Protein 3KZT (pdb70)

Nearest PDB structures (foldseek):
  3kzt-assembly1_B  TM=9.987E-01  e=5.986E-22  Bacteroides thetaiotaomicron VPI-5482
  6zgn-assembly1_A  TM=5.795E-01  e=3.899E-01  Streptococcus thermophilus
  2jq5-assembly1_A  TM=2.722E-01  e=3.262E-02  Rhodopseudomonas palustris
  3nqn-assembly1_B  TM=6.358E-01  e=1.998E+00  Deinococcus radiodurans
  6d63-assembly5_I  TM=3.905E-01  e=2.122E+00  Pseudomonas sp. ADP

Solvent-accessible surface area: 14796 Å² total

CATH classification: 3.10.450.50

Structure (mmCIF, N/CA/C/O backbone):
data_3KZT
#
_entry.id   3KZT
#
_cell.length_a   43.698
_cell.length_b   46.261
_cell.length_c   130.533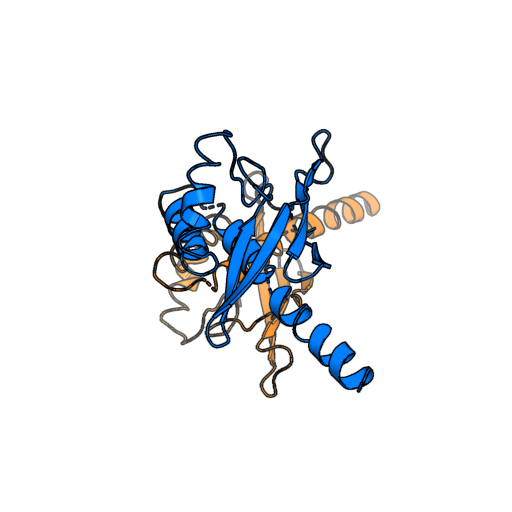
_cell.angle_alpha   90.00
_cell.angle_beta   90.00
_cell.angle_gamma   90.00
#
_symmetry.space_group_name_H-M   'P 21 21 21'
#
loop_
_entity.id
_entity.type
_entity.pdbx_description
1 polymer 'uncharacterized protein'
2 non-polymer 1,2-ETHANEDIOL
3 non-polymer 'SULFATE ION'
4 water water
#
loop_
_atom_site.group_PDB
_atom_site.id
_atom_site.type_symbol
_atom_site.label_atom_id
_atom_site.label_alt_id
_atom_site.label_comp_id
_atom_site.label_asym_id
_atom_site.label_entity_id
_atom_site.label_seq_id
_atom_site.pdbx_PDB_ins_code
_atom_site.Cartn_x
_atom_site.Cartn_y
_atom_site.Cartn_z
_atom_site.occupancy
_atom_site.B_iso_or_equiv
_atom_site.auth_seq_id
_atom_site.auth_comp_id
_atom_site.auth_asym_id
_atom_site.auth_atom_id
_atom_site.pdbx_PDB_model_num
ATOM 1 N N . ALA A 1 11 ? 2.445 18.811 -1.234 1.00 26.01 35 ALA A N 1
ATOM 2 C CA . ALA A 1 11 ? 2.970 18.304 0.070 1.00 25.98 35 ALA A CA 1
ATOM 3 C C . ALA A 1 11 ? 4.315 17.571 -0.115 1.00 25.90 35 ALA A C 1
ATOM 4 O O . ALA A 1 11 ? 5.358 18.047 0.355 1.00 26.03 35 ALA A O 1
ATOM 6 N N . ASP A 1 12 ? 4.261 16.435 -0.840 1.00 25.67 36 ASP A N 1
ATOM 7 C CA . ASP A 1 12 ? 5.405 15.503 -1.079 1.00 25.21 36 ASP A CA 1
ATOM 8 C C . ASP A 1 12 ? 6.115 15.049 0.220 1.00 24.65 36 ASP A C 1
ATOM 9 O O . ASP A 1 12 ? 7.211 15.515 0.548 1.00 24.83 36 ASP A O 1
ATOM 14 N N . VAL A 1 13 ? 5.471 14.121 0.929 1.00 23.78 37 VAL A N 1
ATOM 15 C CA . VAL A 1 13 ? 5.979 13.608 2.204 1.00 22.97 37 VAL A CA 1
ATOM 16 C C . VAL A 1 13 ? 7.303 12.844 2.042 1.00 22.24 37 VAL A C 1
ATOM 17 O O . VAL A 1 13 ? 8.254 13.117 2.767 1.00 22.08 37 VAL A O 1
ATOM 21 N N . GLN A 1 14 ? 7.357 11.923 1.078 1.00 21.42 38 GLN A N 1
ATOM 22 C CA . GLN A 1 14 ? 8.546 11.075 0.872 1.00 20.93 38 GLN A CA 1
ATOM 23 C C . GLN A 1 14 ? 9.820 11.861 0.550 1.00 20.42 38 GLN A C 1
ATOM 24 O O . GLN A 1 14 ? 10.887 11.537 1.088 1.00 20.07 38 GLN A O 1
ATOM 30 N N . ALA A 1 15 ? 9.698 12.887 -0.305 1.00 19.89 39 ALA A N 1
ATOM 31 C CA . ALA A 1 15 ? 10.836 13.754 -0.663 1.00 19.70 39 ALA A CA 1
ATOM 32 C C . ALA A 1 15 ? 11.302 14.567 0.542 1.00 19.46 39 ALA A C 1
ATOM 33 O O . ALA A 1 15 ? 12.500 14.613 0.808 1.00 19.57 39 ALA A O 1
ATOM 35 N N . ASN A 1 16 ? 10.350 15.195 1.257 1.00 19.25 40 ASN A N 1
ATOM 36 C CA . ASN A 1 16 ? 10.643 15.947 2.522 1.00 19.27 40 ASN A CA 1
ATOM 37 C C . ASN A 1 16 ? 11.322 15.055 3.572 1.00 19.01 40 ASN A C 1
ATOM 38 O O . ASN A 1 16 ? 12.313 15.457 4.183 1.00 18.96 40 ASN A O 1
ATOM 43 N N . VAL A 1 17 ? 10.786 13.847 3.749 1.00 18.83 41 VAL A N 1
ATOM 44 C CA . VAL A 1 17 ? 11.299 12.886 4.731 1.00 18.87 41 VAL A CA 1
ATOM 45 C C . VAL A 1 17 ? 12.706 12.374 4.402 1.00 18.69 41 VAL A C 1
ATOM 46 O O . VAL A 1 17 ? 13.590 12.438 5.253 1.00 18.76 41 VAL A O 1
ATOM 50 N N . SER A 1 18 ? 12.903 11.888 3.175 1.00 18.52 42 SER A N 1
ATOM 51 C CA . SER A 1 18 ? 14.221 11.354 2.750 1.00 18.56 42 SER A CA 1
ATOM 52 C C . SER A 1 18 ? 15.320 12.447 2.672 1.00 18.11 42 SER A C 1
ATOM 53 O O . SER A 1 18 ? 16.474 12.176 3.031 1.00 17.98 42 SER A O 1
ATOM 56 N N . ASP A 1 19 ? 14.959 13.659 2.211 1.00 17.73 43 ASP A N 1
ATOM 57 C CA . ASP A 1 19 ? 15.877 14.833 2.279 1.00 17.55 43 ASP A CA 1
ATOM 58 C C . ASP A 1 19 ? 16.245 15.181 3.713 1.00 17.43 43 ASP A C 1
ATOM 59 O O . ASP A 1 19 ? 17.417 15.392 4.006 1.00 17.32 43 ASP A O 1
ATOM 64 N N . SER A 1 20 ? 15.242 15.252 4.599 1.00 17.23 44 SER A N 1
ATOM 65 C CA . SER A 1 20 ? 15.493 15.523 6.028 1.00 17.39 44 SER A CA 1
ATOM 66 C C . SER A 1 20 ? 16.378 14.450 6.665 1.00 17.11 44 SER A C 1
ATOM 67 O O . SER A 1 20 ? 17.330 14.784 7.383 1.00 16.81 44 SER A O 1
ATOM 70 N N . SER A 1 21 ? 16.099 13.178 6.354 1.00 16.77 45 SER A N 1
ATOM 71 C CA . SER A 1 21 ? 16.910 12.063 6.871 1.00 17.07 45 SER A CA 1
ATOM 72 C C . SER A 1 21 ? 18.357 12.081 6.342 1.00 16.74 45 SER A C 1
ATOM 73 O O . SER A 1 21 ? 19.288 11.859 7.107 1.00 16.46 45 SER A O 1
ATOM 76 N N . ARG A 1 22 ? 18.515 12.355 5.043 1.00 16.41 46 ARG A N 1
ATOM 77 C CA A ARG A 1 22 ? 19.837 12.446 4.398 0.55 16.40 46 ARG A CA 1
ATOM 78 C CA B ARG A 1 22 ? 19.843 12.439 4.404 0.45 16.36 46 ARG A CA 1
ATOM 79 C C . ARG A 1 22 ? 20.673 13.568 5.007 1.00 16.31 46 ARG A C 1
ATOM 80 O O . ARG A 1 22 ? 21.798 13.348 5.418 1.00 16.12 46 ARG A O 1
ATOM 95 N N . ILE A 1 23 ? 20.091 14.769 5.038 1.00 16.43 47 ILE A N 1
ATOM 96 C CA A ILE A 1 23 ? 20.767 15.978 5.551 0.50 16.46 47 ILE A CA 1
ATOM 97 C CA B ILE A 1 23 ? 20.776 15.968 5.547 0.50 16.39 47 ILE A CA 1
ATOM 98 C C . ILE A 1 23 ? 21.194 15.811 7.017 1.00 16.55 47 ILE A C 1
ATOM 99 O O . ILE A 1 23 ? 22.310 16.196 7.389 1.00 16.50 47 ILE A O 1
ATOM 108 N N . GLU A 1 24 ? 20.306 15.228 7.835 1.00 16.64 48 GLU A N 1
ATOM 109 C CA . GLU A 1 24 ? 20.618 14.933 9.254 1.00 16.55 48 GLU A CA 1
ATOM 110 C C . GLU A 1 24 ? 21.782 13.955 9.399 1.00 16.50 48 GLU A C 1
ATOM 111 O O . GLU A 1 24 ? 22.656 14.172 10.257 1.00 16.23 48 GLU A O 1
ATOM 117 N N . GLN A 1 25 ? 21.806 12.901 8.558 1.00 16.35 49 GLN A N 1
ATOM 118 C CA . GLN A 1 25 ? 22.922 11.934 8.557 1.00 16.54 49 GLN A CA 1
ATOM 119 C C . GLN A 1 25 ? 24.232 12.542 8.096 1.00 16.11 49 GLN A C 1
ATOM 120 O O . GLN A 1 25 ? 25.286 12.161 8.613 1.00 15.82 49 GLN A O 1
ATOM 126 N N . GLU A 1 26 ? 24.171 13.472 7.123 1.00 15.76 50 GLU A N 1
ATOM 127 C CA . GLU A 1 26 ? 25.354 14.234 6.689 1.00 15.51 50 GLU A CA 1
ATOM 128 C C . GLU A 1 26 ? 25.901 15.093 7.836 1.00 15.42 50 GLU A C 1
ATOM 129 O O . GLU A 1 26 ? 27.101 15.120 8.048 1.00 15.36 50 GLU A O 1
ATOM 135 N N . ALA A 1 27 ? 24.999 15.779 8.558 1.00 15.06 51 ALA A N 1
ATOM 136 C CA . ALA A 1 27 ? 25.363 16.617 9.720 1.00 15.04 51 ALA A CA 1
ATOM 137 C C . ALA A 1 27 ? 25.962 15.760 10.831 1.00 14.71 51 ALA A C 1
ATOM 138 O O . ALA A 1 27 ? 26.995 16.104 11.381 1.00 14.66 51 ALA A O 1
ATOM 140 N N . ILE A 1 28 ? 25.297 14.640 11.136 1.00 14.50 52 ILE A N 1
ATOM 141 C CA . ILE A 1 28 ? 25.800 13.651 12.107 1.00 14.11 52 ILE A CA 1
ATOM 142 C C . ILE A 1 28 ? 27.244 13.179 11.740 1.00 13.84 52 ILE A C 1
ATOM 143 O O . ILE A 1 28 ? 28.121 13.208 12.591 1.00 14.29 52 ILE A O 1
ATOM 148 N N . GLY A 1 29 ? 27.466 12.832 10.460 1.00 13.63 53 GLY A N 1
ATOM 149 C CA . GLY A 1 29 ? 28.791 12.431 9.933 1.00 12.93 53 GLY A CA 1
ATOM 150 C C . GLY A 1 29 ? 29.900 13.454 10.193 1.00 12.55 53 GLY A C 1
ATOM 151 O O . GLY A 1 29 ? 30.996 13.088 10.591 1.00 13.01 53 GLY A O 1
ATOM 160 N N . ILE A 1 31 ? 29.811 15.895 12.594 1.00 12.10 55 ILE A N 1
ATOM 161 C CA . ILE A 1 31 ? 29.927 15.963 14.066 1.00 12.30 55 ILE A CA 1
ATOM 162 C C . ILE A 1 31 ? 30.786 14.793 14.590 1.00 12.52 55 ILE A C 1
ATOM 163 O O . ILE A 1 31 ? 31.689 15.007 15.383 1.00 12.24 55 ILE A O 1
ATOM 168 N N . GLU A 1 32 ? 30.493 13.576 14.111 1.00 13.16 56 GLU A N 1
ATOM 169 C CA . GLU A 1 32 ? 31.318 12.375 14.409 1.00 13.59 56 GLU A CA 1
ATOM 170 C C . GLU A 1 32 ? 32.793 12.550 14.045 1.00 13.84 56 GLU A C 1
ATOM 171 O O . GLU A 1 32 ? 33.664 12.173 14.832 1.00 14.02 56 GLU A O 1
ATOM 177 N N . ASP A 1 33 ? 33.051 13.109 12.853 1.00 13.97 57 ASP A N 1
ATOM 178 C CA . ASP A 1 33 ? 34.443 13.376 12.371 1.00 14.29 57 ASP A CA 1
ATOM 179 C C . ASP A 1 33 ? 35.158 14.373 13.242 1.00 13.99 57 ASP A C 1
ATOM 180 O O . ASP A 1 33 ? 36.347 14.204 13.514 1.00 13.75 57 ASP A O 1
ATOM 185 N N . PHE A 1 34 ? 34.452 15.443 13.631 1.00 14.21 58 PHE A N 1
ATOM 186 C CA . PHE A 1 34 ? 35.020 16.436 14.548 1.00 14.22 58 PHE A CA 1
ATOM 187 C C . PHE A 1 34 ? 35.451 15.808 15.880 1.00 14.30 58 PHE A C 1
ATOM 188 O O . PHE A 1 34 ? 36.598 15.983 16.292 1.00 14.33 58 PHE A O 1
ATOM 196 N N . TYR A 1 35 ? 34.530 15.092 16.534 1.00 14.51 59 TYR A N 1
ATOM 197 C CA . TYR A 1 35 ? 34.812 14.479 17.854 1.00 14.48 59 TYR A CA 1
ATOM 198 C C . TYR A 1 35 ? 35.895 13.405 17.837 1.00 14.66 59 TYR A C 1
ATOM 199 O O . TYR A 1 35 ? 36.699 13.340 18.764 1.00 14.73 59 TYR A O 1
ATOM 208 N N . GLU A 1 36 ? 35.929 12.583 16.788 1.00 14.83 60 GLU A N 1
ATOM 209 C CA . GLU A 1 36 ? 37.002 11.574 16.640 1.00 15.07 60 GLU A CA 1
ATOM 210 C C . GLU A 1 36 ? 38.374 12.222 16.389 1.00 14.63 60 GLU A C 1
ATOM 211 O O . GLU A 1 36 ? 39.370 11.808 16.996 1.00 14.31 60 GLU A O 1
ATOM 217 N N . ALA A 1 37 ? 38.407 13.243 15.518 1.00 14.28 61 ALA A N 1
ATOM 218 C CA . ALA A 1 37 ? 39.642 14.011 15.22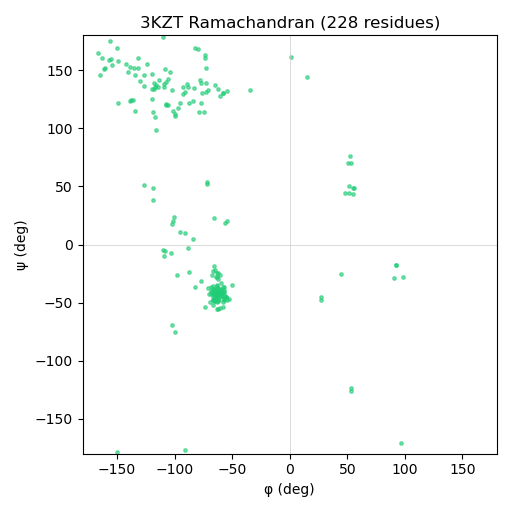8 1.00 13.88 61 ALA A CA 1
ATOM 219 C C . ALA A 1 37 ? 40.125 14.782 16.460 1.00 13.64 61 ALA A C 1
ATOM 220 O O . ALA A 1 37 ? 41.301 14.729 16.804 1.00 13.35 61 ALA A O 1
ATOM 222 N N . TYR A 1 38 ? 39.194 15.487 17.109 1.00 13.59 62 TYR A N 1
ATOM 223 C CA . TYR A 1 38 ? 39.478 16.264 18.328 1.00 13.58 62 TYR A CA 1
ATOM 224 C C . TYR A 1 38 ? 39.972 15.373 19.484 1.00 13.40 62 TYR A C 1
ATOM 225 O O . TYR A 1 38 ? 40.955 15.703 20.138 1.00 13.02 62 TYR A O 1
ATOM 234 N N . ALA A 1 39 ? 39.297 14.241 19.695 1.00 13.58 63 ALA A N 1
ATOM 235 C CA . ALA A 1 39 ? 39.695 13.243 20.746 1.00 13.72 63 ALA A CA 1
ATOM 236 C C . ALA A 1 39 ? 41.110 12.722 20.591 1.00 13.74 63 ALA A C 1
ATOM 237 O O . ALA A 1 39 ? 41.792 12.520 21.585 1.00 13.97 63 ALA A O 1
ATOM 239 N N . ALA A 1 40 ? 41.536 12.488 19.343 1.00 14.06 64 ALA A N 1
ATOM 240 C CA . ALA A 1 40 ? 42.907 12.039 19.052 1.00 14.36 64 ALA A CA 1
ATOM 241 C C . ALA A 1 40 ? 43.988 13.058 19.473 1.00 14.54 64 ALA A C 1
ATOM 242 O O . ALA A 1 40 ? 45.094 12.659 19.815 1.00 14.58 64 ALA A O 1
ATOM 244 N N . SER A 1 41 ? 43.656 14.358 19.460 1.00 15.03 65 SER A N 1
ATOM 245 C CA . SER A 1 41 ? 44.591 15.414 19.922 1.00 15.65 65 SER A CA 1
ATOM 246 C C . SER A 1 41 ? 44.968 15.300 21.417 1.00 16.21 65 SER A C 1
ATOM 247 O O . SER A 1 41 ? 46.030 15.760 21.813 1.00 16.73 65 SER A O 1
ATOM 250 N N . PHE A 1 42 ? 44.107 14.668 22.225 1.00 16.79 66 PHE A N 1
ATOM 251 C CA . PHE A 1 42 ? 44.422 14.376 23.631 1.00 17.30 66 PHE A CA 1
ATOM 252 C C . PHE A 1 42 ? 45.483 13.263 23.826 1.00 18.25 66 PHE A C 1
ATOM 253 O O . PHE A 1 42 ? 45.965 13.100 24.948 1.00 18.50 66 PHE A O 1
ATOM 274 N N . SER A 1 44 ? 48.528 13.181 22.434 1.00 20.37 68 SER A N 1
ATOM 275 C CA . SER A 1 44 ? 49.833 13.876 22.573 1.00 20.89 68 SER A CA 1
ATOM 276 C C . SER A 1 44 ? 49.844 14.656 23.907 1.00 21.25 68 SER A C 1
ATOM 277 O O . SER A 1 44 ? 48.806 15.185 24.320 1.00 21.32 68 SER A O 1
ATOM 279 N N . THR A 1 45 ? 51.011 14.706 24.568 1.00 21.79 69 THR A N 1
ATOM 280 C CA . THR A 1 45 ? 51.208 15.446 25.851 1.00 22.12 69 THR A CA 1
ATOM 281 C C . THR A 1 45 ? 52.273 16.554 25.682 1.00 22.45 69 THR A C 1
ATOM 282 O O . THR A 1 45 ? 53.200 16.671 26.506 1.00 22.81 69 THR A O 1
ATOM 284 N N . GLY A 1 46 ? 52.123 17.355 24.615 1.00 22.68 70 GLY A N 1
ATOM 285 C CA . GLY A 1 46 ? 53.036 18.491 24.295 1.00 22.77 70 GLY A CA 1
ATOM 286 C C . GLY A 1 46 ? 52.281 19.598 23.553 1.00 22.80 70 GLY A C 1
ATOM 287 O O . GLY A 1 46 ? 51.070 19.467 23.316 1.00 22.67 70 GLY A O 1
ATOM 288 N N . LYS A 1 47 ? 53.001 20.681 23.183 1.00 22.81 71 LYS A N 1
ATOM 289 C CA . LYS A 1 47 ? 52.405 21.873 22.460 1.00 22.60 71 LYS A CA 1
ATOM 290 C C . LYS A 1 47 ? 51.564 21.510 21.226 1.00 22.55 71 LYS A C 1
ATOM 291 O O . LYS A 1 47 ? 50.576 22.183 20.920 1.00 22.68 71 LYS A O 1
ATOM 295 N N . GLU A 1 48 ? 51.987 20.451 20.529 1.00 22.45 72 GLU A N 1
ATOM 296 C CA . GLU A 1 48 ? 51.254 19.873 19.385 1.00 22.39 72 GLU A CA 1
ATOM 297 C C . GLU A 1 48 ? 49.837 19.346 19.716 1.00 21.90 72 GLU A C 1
ATOM 298 O O . GLU A 1 48 ? 48.997 19.256 18.803 1.00 21.82 72 GLU A O 1
ATOM 304 N N . ALA A 1 49 ? 49.596 18.955 20.993 1.00 21.25 73 ALA A N 1
ATOM 305 C CA . ALA A 1 49 ? 48.263 18.511 21.449 1.00 20.78 73 ALA A CA 1
ATOM 306 C C . ALA A 1 49 ? 47.274 19.668 21.309 1.00 20.29 73 ALA A C 1
ATOM 307 O O . ALA A 1 49 ? 46.253 19.535 20.604 1.00 20.27 73 ALA A O 1
ATOM 309 N N . LEU A 1 50 ? 47.615 20.802 21.943 1.00 19.56 74 LEU A N 1
ATOM 310 C CA . LEU A 1 50 ? 46.824 22.053 21.831 1.00 19.07 74 LEU A CA 1
ATOM 311 C C . LEU A 1 50 ? 46.793 22.595 20.413 1.00 18.55 74 LEU A C 1
ATOM 312 O O . LEU A 1 50 ? 45.748 23.052 19.968 1.00 18.37 74 LEU A O 1
ATOM 317 N N . ALA A 1 51 ? 47.944 22.554 19.722 1.00 18.05 75 ALA A N 1
ATOM 318 C CA . ALA A 1 51 ? 48.043 23.014 18.328 1.00 17.74 75 ALA A CA 1
ATOM 319 C C . ALA A 1 51 ? 47.058 22.282 17.415 1.00 17.35 75 ALA A C 1
ATOM 320 O O . ALA A 1 51 ? 46.334 22.934 16.662 1.00 17.42 75 ALA A O 1
ATOM 322 N N . LEU A 1 52 ? 46.998 20.945 17.522 1.00 16.95 76 LEU A N 1
ATOM 323 C CA . LEU A 1 52 ? 46.066 20.153 16.715 1.00 16.69 76 LEU A CA 1
ATOM 324 C C . LEU A 1 52 ? 44.628 20.368 17.155 1.00 16.60 76 LEU A C 1
ATOM 325 O O . LEU A 1 52 ? 43.744 20.474 16.305 1.00 16.62 76 LEU A O 1
ATOM 330 N N . GLY A 1 53 ? 44.395 20.395 18.475 1.00 16.35 77 GLY A N 1
ATOM 331 C CA . GLY A 1 53 ? 43.077 20.676 19.028 1.00 16.20 77 GLY A CA 1
ATOM 332 C C . GLY A 1 53 ? 42.514 21.996 18.532 1.00 16.17 77 GLY A C 1
ATOM 333 O O . GLY A 1 53 ? 41.348 22.065 18.132 1.00 16.11 77 GLY A O 1
ATOM 334 N N . ASP A 1 54 ? 43.348 23.037 18.538 1.00 16.18 78 ASP A N 1
ATOM 335 C CA . ASP A 1 54 ? 42.946 24.352 18.006 1.00 16.30 78 ASP A CA 1
ATOM 336 C C . ASP A 1 54 ? 42.762 24.307 16.491 1.00 15.97 78 ASP A C 1
ATOM 337 O O . ASP A 1 54 ? 41.799 24.857 16.014 1.00 16.16 78 ASP A O 1
ATOM 342 N N . SER A 1 55 ? 43.669 23.625 15.756 1.00 15.59 79 SER A N 1
ATOM 343 C CA . SER A 1 55 ? 43.521 23.430 14.267 1.00 15.31 79 SER A CA 1
ATOM 344 C C . SER A 1 55 ? 42.187 22.781 13.897 1.00 15.02 79 SER A C 1
ATOM 345 O O . SER A 1 55 ? 41.510 23.231 12.975 1.00 14.89 79 SER A O 1
ATOM 348 N N . ILE A 1 56 ? 41.824 21.735 14.637 1.00 14.93 80 ILE A N 1
ATOM 349 C CA . ILE A 1 56 ? 40.559 21.018 14.439 1.00 15.02 80 ILE A CA 1
ATOM 350 C C . ILE A 1 56 ? 39.350 21.921 14.758 1.00 15.21 80 ILE A C 1
ATOM 351 O O . ILE A 1 56 ? 38.370 21.927 14.004 1.00 15.33 80 ILE A O 1
ATOM 356 N N . LYS A 1 57 ? 39.438 22.690 15.853 1.00 15.26 81 LYS A N 1
ATOM 357 C CA . LYS A 1 57 ? 38.387 23.680 16.206 1.00 15.52 81 LYS A CA 1
ATOM 358 C C . LYS A 1 57 ? 38.258 24.780 15.142 1.00 15.58 81 LYS A C 1
ATOM 359 O O . LYS A 1 57 ? 37.147 25.196 14.820 1.00 15.95 81 LYS A O 1
ATOM 365 N N . GLN A 1 58 ? 39.387 25.225 14.589 1.00 15.75 82 GLN A N 1
ATOM 366 C CA . GLN A 1 58 ? 39.381 26.215 13.470 1.00 15.98 82 GLN A CA 1
ATOM 367 C C . GLN A 1 58 ? 38.684 25.633 12.200 1.00 15.59 82 GLN A C 1
ATOM 368 O O . GLN A 1 58 ? 37.982 26.371 11.489 1.00 15.52 82 GLN A O 1
ATOM 374 N N . LYS A 1 59 ? 38.859 24.316 11.963 1.00 15.30 83 LYS A N 1
ATOM 375 C CA A LYS A 1 59 ? 38.260 23.636 10.802 0.50 15.19 83 LYS A CA 1
ATOM 376 C CA B LYS A 1 59 ? 38.261 23.624 10.802 0.50 15.20 83 LYS A CA 1
ATOM 377 C C . LYS A 1 59 ? 36.757 23.401 10.966 1.00 15.06 83 LYS A C 1
ATOM 378 O O . LYS A 1 59 ? 35.963 23.785 10.087 1.00 14.99 83 LYS A O 1
ATOM 389 N N . PHE A 1 60 ? 36.378 22.760 12.075 1.00 14.63 84 PHE A N 1
ATOM 390 C CA . PHE A 1 60 ? 34.985 22.335 12.316 1.00 14.40 84 PHE A CA 1
ATOM 391 C C . PHE A 1 60 ? 34.010 23.325 12.985 1.00 14.66 84 PHE A C 1
ATOM 392 O O . PHE A 1 60 ? 32.799 23.184 12.798 1.00 14.62 84 PHE A O 1
ATOM 400 N N . LEU A 1 61 ? 34.523 24.303 13.750 1.00 14.84 85 LEU A N 1
ATOM 401 C CA . LEU A 1 61 ? 33.673 25.277 14.486 1.00 14.86 85 LEU A CA 1
ATOM 402 C C . LEU A 1 61 ? 33.735 26.677 13.863 1.00 14.98 85 LEU A C 1
ATOM 403 O O . LEU A 1 61 ? 34.761 27.054 13.286 1.00 15.27 85 LEU A O 1
ATOM 408 N N . THR A 1 62 ? 32.646 27.452 13.995 1.00 15.14 86 THR A N 1
ATOM 409 C CA . THR A 1 62 ? 32.624 28.851 13.502 1.00 15.36 86 THR A CA 1
ATOM 410 C C . THR A 1 62 ? 33.454 29.752 14.432 1.00 15.73 86 THR A C 1
ATOM 411 O O . THR A 1 62 ? 33.761 29.367 15.571 1.00 16.18 86 THR A O 1
ATOM 415 N N . LYS A 1 63 ? 33.818 30.941 13.929 1.00 16.37 87 LYS A N 1
ATOM 416 C CA . LYS A 1 63 ? 34.550 31.971 14.714 1.00 16.54 87 LYS A CA 1
ATOM 417 C C . LYS A 1 63 ? 33.797 32.376 15.998 1.00 16.94 87 LYS A C 1
ATOM 418 O O . LYS A 1 63 ? 34.422 32.583 17.045 1.00 16.91 87 LYS A O 1
ATOM 420 N N . GLU A 1 64 ? 32.458 32.432 15.902 1.00 17.33 88 GLU A N 1
ATOM 421 C CA A GLU A 1 64 ? 31.577 32.791 17.030 0.50 17.47 88 GLU A CA 1
ATOM 422 C CA B GLU A 1 64 ? 31.608 32.808 17.035 0.50 17.50 88 GLU A CA 1
ATOM 423 C C . GLU A 1 64 ? 31.621 31.736 18.139 1.00 17.66 88 GLU A C 1
ATOM 424 O O . GLU A 1 64 ? 31.738 32.074 19.319 1.00 17.54 88 GLU A O 1
ATOM 435 N N . LEU A 1 65 ? 31.517 30.449 17.748 1.00 17.98 89 LEU A N 1
ATOM 436 C CA . LEU A 1 65 ? 31.547 29.323 18.716 1.00 18.31 89 LEU A CA 1
ATOM 437 C C . LEU A 1 65 ? 32.910 29.160 19.420 1.00 18.72 89 LEU A C 1
ATOM 438 O O . LEU A 1 65 ? 32.949 28.865 20.625 1.00 18.67 89 LEU A O 1
ATOM 443 N N . ILE A 1 66 ? 34.008 29.322 18.655 1.00 19.10 90 ILE A N 1
ATOM 444 C CA . ILE A 1 66 ? 35.397 29.261 19.199 1.00 19.32 90 ILE A CA 1
ATOM 445 C C . ILE A 1 66 ? 35.608 30.316 20.317 1.00 19.51 90 ILE A C 1
ATOM 446 O O . ILE A 1 66 ? 36.236 30.022 21.343 1.00 19.63 90 ILE A O 1
ATOM 451 N N . GLU A 1 67 ? 35.071 31.522 20.102 1.00 19.90 91 GLU A N 1
ATOM 452 C CA . GLU A 1 67 ? 35.058 32.588 21.129 1.00 20.13 91 GLU A CA 1
ATOM 453 C C . GLU A 1 67 ? 34.196 32.211 22.345 1.00 20.27 91 GLU A C 1
ATOM 454 O O . GLU A 1 67 ? 34.587 32.476 23.474 1.00 20.30 91 GLU A O 1
ATOM 460 N N . LYS A 1 68 ? 33.022 31.614 22.101 1.00 20.59 92 LYS A N 1
ATOM 461 C CA . LYS A 1 68 ? 32.156 31.086 23.190 1.00 20.79 92 LYS A CA 1
ATOM 462 C C . LYS A 1 68 ? 32.848 29.936 23.984 1.00 21.04 92 LYS A C 1
ATOM 463 O O . LYS A 1 68 ? 32.637 29.814 25.196 1.00 21.36 92 LYS A O 1
ATOM 469 N N . VAL A 1 69 ? 33.642 29.105 23.293 1.00 21.12 93 VAL A N 1
ATOM 470 C CA . VAL A 1 69 ? 34.416 28.032 23.948 1.00 21.28 93 VAL A CA 1
ATOM 471 C C . VAL A 1 69 ? 35.498 28.623 24.872 1.00 21.46 93 VAL A C 1
ATOM 472 O O . VAL A 1 69 ? 35.724 28.091 25.955 1.00 21.80 93 VAL A O 1
ATOM 476 N N . ASP A 1 70 ? 36.134 29.727 24.451 1.00 21.50 94 ASP A N 1
ATOM 477 C CA . ASP A 1 70 ? 37.099 30.452 25.306 1.00 21.52 94 ASP A CA 1
ATOM 478 C C . ASP A 1 70 ? 36.440 31.014 26.566 1.00 21.34 94 ASP A C 1
ATOM 479 O O . ASP A 1 70 ? 37.038 30.925 27.649 1.00 21.37 94 ASP A O 1
ATOM 484 N N . ARG A 1 71 ? 35.231 31.595 26.424 1.00 21.18 95 ARG A N 1
ATOM 485 C CA A ARG A 1 71 ? 34.439 32.095 27.583 0.50 21.19 95 ARG A CA 1
ATOM 486 C CA B ARG A 1 71 ? 34.495 32.106 27.583 0.50 21.07 95 ARG A CA 1
ATOM 487 C C . ARG A 1 71 ? 34.131 30.965 28.560 1.00 21.11 95 ARG A C 1
ATOM 488 O O . ARG A 1 71 ? 34.282 31.123 29.777 1.00 21.19 95 ARG A O 1
ATOM 503 N N . LEU A 1 72 ? 33.680 29.826 28.019 1.00 20.93 96 LEU A N 1
ATOM 504 C CA . LEU A 1 72 ? 33.361 28.639 28.845 1.00 20.91 96 LEU A CA 1
ATOM 505 C C . LEU A 1 72 ? 34.623 27.997 29.480 1.00 20.94 96 LEU A C 1
ATOM 506 O O . LEU A 1 72 ? 34.549 27.510 30.610 1.00 20.97 96 LEU A O 1
ATOM 511 N N . ILE A 1 73 ? 35.757 27.998 28.748 1.00 21.04 97 ILE A N 1
ATOM 512 C CA . ILE A 1 73 ? 37.079 27.579 29.304 1.00 21.02 97 ILE A CA 1
ATOM 513 C C . ILE A 1 73 ? 37.458 28.477 30.488 1.00 21.20 97 ILE A C 1
ATOM 514 O O . ILE A 1 73 ? 37.957 27.989 31.472 1.00 21.36 97 ILE A O 1
ATOM 519 N N . GLU A 1 74 ? 37.211 29.788 30.366 1.00 21.27 98 GLU A N 1
ATOM 520 C CA . GLU A 1 74 ? 37.420 30.748 31.466 1.00 21.21 98 GLU A CA 1
ATOM 521 C C . GLU A 1 74 ? 36.382 30.611 32.612 1.00 21.03 98 GLU A C 1
ATOM 522 O O . GLU A 1 74 ? 36.736 30.784 33.774 1.00 21.23 98 GLU A O 1
ATOM 525 N N . ALA A 1 75 ? 35.115 30.324 32.275 1.00 20.78 99 ALA A N 1
ATOM 526 C CA . ALA A 1 75 ? 34.021 30.186 33.282 1.00 20.41 99 ALA A CA 1
ATOM 527 C C . ALA A 1 75 ? 34.135 28.884 34.075 1.00 20.00 99 ALA A C 1
ATOM 528 O O . ALA A 1 75 ? 34.141 28.905 35.295 1.00 20.48 99 ALA A O 1
ATOM 530 N N . THR A 1 76 ? 34.220 27.760 33.361 1.00 19.52 100 THR A N 1
ATOM 531 C CA . THR A 1 76 ? 34.422 26.428 33.967 1.00 18.92 100 THR A CA 1
ATOM 532 C C . THR A 1 76 ? 35.944 26.202 34.030 1.00 18.45 100 THR A C 1
ATOM 533 O O . THR A 1 76 ? 36.708 27.090 33.710 1.00 18.86 100 THR A O 1
ATOM 537 N N . ASP A 1 77 ? 36.367 25.041 34.489 1.00 17.50 101 ASP A N 1
ATOM 538 C CA . ASP A 1 77 ? 37.788 24.645 34.474 1.00 16.79 101 ASP A CA 1
ATOM 539 C C . ASP A 1 77 ? 37.803 23.304 33.764 1.00 15.87 101 ASP A C 1
ATOM 540 O O . ASP A 1 77 ? 38.357 22.330 34.245 1.00 15.46 101 ASP A O 1
ATOM 545 N N . ALA A 1 78 ? 37.162 23.284 32.595 1.00 14.90 102 ALA A N 1
ATOM 546 C CA . ALA A 1 78 ? 36.979 22.076 31.819 1.00 14.32 102 ALA A CA 1
ATOM 547 C C . ALA A 1 78 ? 36.789 22.449 30.363 1.00 13.83 102 ALA A C 1
ATOM 548 O O . ALA A 1 78 ? 36.460 23.593 30.042 1.00 13.63 102 ALA A O 1
ATOM 550 N N . ASP A 1 79 ? 37.029 21.483 29.487 1.00 13.34 103 ASP A N 1
ATOM 551 C CA . ASP A 1 79 ? 36.857 21.674 28.064 1.00 12.95 103 ASP A CA 1
ATOM 552 C C . ASP A 1 79 ? 35.328 21.559 27.800 1.00 12.44 103 ASP A C 1
ATOM 553 O O . ASP A 1 79 ? 34.763 20.488 27.999 1.00 12.03 103 ASP A O 1
ATOM 558 N N . PRO A 1 80 ? 34.665 22.668 27.369 1.00 11.97 104 PRO A N 1
ATOM 559 C CA . PRO A 1 80 ? 33.213 22.577 27.095 1.00 11.95 104 PRO A CA 1
ATOM 560 C C . PRO A 1 80 ? 32.791 21.625 25.913 1.00 11.63 104 PRO A C 1
ATOM 561 O O . PRO A 1 80 ? 31.628 21.177 25.882 1.00 11.49 104 PRO A O 1
ATOM 565 N N . ILE A 1 81 ? 33.729 21.337 24.981 1.00 11.27 105 ILE A N 1
ATOM 566 C CA A ILE A 1 81 ? 33.462 20.438 23.848 0.50 10.89 105 ILE A CA 1
ATOM 567 C CA B ILE A 1 81 ? 33.463 20.432 23.849 0.50 10.88 105 ILE A CA 1
ATOM 568 C C . ILE A 1 81 ? 33.197 19.005 24.351 1.00 10.75 105 ILE A C 1
ATOM 569 O O . ILE A 1 81 ? 32.252 18.365 23.909 1.00 10.46 105 ILE A O 1
ATOM 578 N N . ILE A 1 82 ? 34.036 18.536 25.293 1.00 10.62 106 ILE A N 1
ATOM 579 C CA . ILE A 1 82 ? 33.905 17.177 25.927 1.00 10.64 106 ILE A CA 1
ATOM 580 C C . ILE A 1 82 ? 33.296 17.177 27.362 1.00 10.64 106 ILE A C 1
ATOM 581 O O . ILE A 1 82 ? 33.011 16.092 27.909 1.00 10.59 106 ILE A O 1
ATOM 586 N N . ARG A 1 83 ? 33.086 18.373 27.951 1.00 10.49 107 ARG A N 1
ATOM 587 C CA . ARG A 1 83 ? 32.624 18.529 29.357 1.00 10.33 107 ARG A CA 1
ATOM 588 C C . ARG A 1 83 ? 33.510 17.717 30.309 1.00 10.14 107 ARG A C 1
ATOM 589 O O . ARG A 1 83 ? 33.024 16.913 31.121 1.00 10.09 107 ARG A O 1
ATOM 597 N N . ALA A 1 84 ? 34.816 17.919 30.162 1.00 9.84 108 ALA A N 1
ATOM 598 C CA . ALA A 1 84 ? 35.821 17.195 30.925 1.00 10.02 108 ALA A CA 1
ATOM 599 C C . ALA A 1 84 ? 37.153 17.906 30.759 1.00 10.42 108 ALA A C 1
ATOM 600 O O . ALA A 1 84 ? 37.290 18.761 29.880 1.00 10.21 108 ALA A O 1
ATOM 602 N N . GLN A 1 85 ? 38.113 17.573 31.615 1.00 10.55 109 GLN A N 1
ATOM 603 C CA . GLN A 1 85 ? 39.486 18.100 31.500 1.00 11.09 109 GLN A CA 1
ATOM 604 C C . GLN A 1 85 ? 40.313 17.306 30.482 1.00 11.39 109 GLN A C 1
ATOM 605 O O . GLN A 1 85 ? 41.163 17.865 29.793 1.00 11.60 109 GLN A O 1
ATOM 611 N N . ASP A 1 86 ? 40.088 15.993 30.447 1.00 11.94 110 ASP A N 1
ATOM 612 C CA . ASP A 1 86 ? 40.831 15.081 29.607 1.00 12.27 110 ASP A CA 1
ATOM 613 C C . ASP A 1 86 ? 39.891 13.914 29.254 1.00 12.58 110 ASP A C 1
ATOM 614 O O . ASP A 1 86 ? 38.785 13.799 29.824 1.00 12.41 110 ASP A O 1
ATOM 619 N N . LEU A 1 87 ? 40.326 13.084 28.307 1.00 12.91 111 LEU A N 1
ATOM 620 C CA . LEU A 1 87 ? 39.597 11.908 27.869 1.00 13.33 111 LEU A CA 1
ATOM 621 C C . LEU A 1 87 ? 40.381 10.669 28.227 1.00 13.71 111 LEU A C 1
ATOM 622 O O . LEU A 1 87 ? 41.597 10.633 28.048 1.00 13.84 111 LEU A O 1
ATOM 627 N N . GLY A 1 88 ? 39.684 9.662 28.755 1.00 14.26 112 GLY A N 1
ATOM 628 C CA . GLY A 1 88 ? 40.224 8.316 28.879 1.00 14.83 112 GLY A CA 1
ATOM 629 C C . GLY A 1 88 ? 40.236 7.750 27.466 1.00 15.37 112 GLY A C 1
ATOM 630 O O . GLY A 1 88 ? 39.416 8.152 26.631 1.00 15.19 112 GLY A O 1
ATOM 631 N N . GLU A 1 89 ? 41.153 6.826 27.190 1.00 15.86 113 GLU A N 1
ATOM 632 C CA . GLU A 1 89 ? 41.304 6.271 25.820 1.00 16.27 113 GLU A CA 1
ATOM 633 C C . GLU A 1 89 ? 40.091 5.421 25.305 1.00 16.28 113 GLU A C 1
ATOM 634 O O . GLU A 1 89 ? 39.920 5.284 24.103 1.00 16.65 113 GLU A O 1
ATOM 640 N N . ASN A 1 90 ? 39.271 4.877 26.225 1.00 16.51 114 ASN A N 1
ATOM 641 C CA . ASN A 1 90 ? 38.012 4.155 25.864 1.00 16.48 114 ASN A CA 1
ATOM 642 C C . ASN A 1 90 ? 36.740 5.054 25.738 1.00 16.58 114 ASN A C 1
ATOM 643 O O . ASN A 1 90 ? 35.664 4.545 25.373 1.00 16.37 114 ASN A O 1
ATOM 648 N N . ASP A 1 91 ? 36.863 6.365 26.011 1.00 16.51 115 ASP A N 1
ATOM 649 C CA . ASP A 1 91 ? 35.684 7.270 26.049 1.00 16.54 115 ASP A CA 1
ATOM 650 C C . ASP A 1 91 ? 34.990 7.454 24.703 1.00 16.29 115 ASP A C 1
ATOM 651 O O . ASP A 1 91 ? 33.763 7.290 24.613 1.00 15.99 115 ASP A O 1
ATOM 664 N N . LYS A 1 93 ? 35.026 5.524 22.090 1.00 16.75 117 LYS A N 1
ATOM 665 C CA A LYS A 1 93 ? 34.442 4.292 21.529 0.50 16.98 117 LYS A CA 1
ATOM 666 C CA B LYS A 1 93 ? 34.442 4.263 21.569 0.50 16.94 117 LYS A CA 1
ATOM 667 C C . LYS A 1 93 ? 32.916 4.218 21.798 1.00 17.07 117 LYS A C 1
ATOM 668 O O . LYS A 1 93 ? 32.197 3.559 21.053 1.00 17.37 117 LYS A O 1
ATOM 679 N N . THR A 1 94 ? 32.437 4.922 22.850 1.00 17.01 118 THR A N 1
ATOM 680 C CA . THR A 1 94 ? 30.994 5.045 23.163 1.00 16.95 118 THR A CA 1
ATOM 681 C C . THR A 1 94 ? 30.318 6.280 22.488 1.00 17.23 118 THR A C 1
ATOM 682 O O . THR A 1 94 ? 29.169 6.598 22.819 1.00 17.56 118 THR A O 1
ATOM 686 N N . LEU A 1 95 ? 31.015 6.973 21.563 1.00 17.45 119 LEU A N 1
ATOM 687 C CA . LEU A 1 95 ? 30.456 8.155 20.896 1.00 17.49 119 LEU A CA 1
ATOM 688 C C . LEU A 1 95 ? 29.211 7.785 20.080 1.00 17.52 119 LEU A C 1
ATOM 689 O O . LEU A 1 95 ? 29.213 6.802 19.346 1.00 17.13 119 LEU A O 1
ATOM 694 N N . SER A 1 96 ? 28.166 8.592 20.237 1.00 17.70 120 SER A N 1
ATOM 695 C CA . SER A 1 96 ? 26.884 8.401 19.562 1.00 17.63 120 SER A CA 1
ATOM 696 C C . SER A 1 96 ? 26.294 9.792 19.364 1.00 17.68 120 SER A C 1
ATOM 697 O O . SER A 1 96 ? 26.136 10.521 20.333 1.00 17.19 120 SER A O 1
ATOM 700 N N . VAL A 1 97 ? 26.019 10.162 18.107 1.00 17.92 121 VAL A N 1
ATOM 701 C CA . VAL A 1 97 ? 25.412 11.451 17.768 1.00 18.02 121 VAL A CA 1
ATOM 702 C C . VAL A 1 97 ? 24.021 11.203 17.201 1.00 18.35 121 VAL A C 1
ATOM 703 O O . VAL A 1 97 ? 23.817 10.222 16.483 1.00 18.51 121 VAL A O 1
ATOM 707 N N . LYS A 1 98 ? 23.064 12.076 17.546 1.00 18.49 122 LYS A N 1
ATOM 708 C CA . LYS A 1 98 ? 21.708 11.985 17.014 1.00 18.85 122 LYS A CA 1
ATOM 709 C C . LYS A 1 98 ? 21.064 13.351 16.908 1.00 18.87 122 LYS A C 1
ATOM 710 O O . LYS A 1 98 ? 21.456 14.294 17.613 1.00 19.31 122 LYS A O 1
ATOM 716 N N . HIS A 1 99 ? 20.056 13.437 16.045 1.00 18.65 123 HIS A N 1
ATOM 717 C CA . HIS A 1 99 ? 19.309 14.668 15.825 1.00 18.39 123 HIS A CA 1
ATOM 718 C C . HIS A 1 99 ? 18.316 14.907 16.964 1.00 18.56 123 HIS A C 1
ATOM 719 O O . HIS A 1 99 ? 17.682 13.959 17.435 1.00 18.18 123 HIS A O 1
ATOM 726 N N . LEU A 1 100 ? 18.201 16.172 17.394 1.00 18.62 124 LEU A N 1
ATOM 727 C CA . LEU A 1 100 ? 17.234 16.585 18.410 1.00 19.02 124 LEU A CA 1
ATOM 728 C C . LEU A 1 100 ? 16.033 17.219 17.691 1.00 19.24 124 LEU A C 1
ATOM 729 O O . LEU A 1 100 ? 14.997 16.573 17.532 1.00 19.68 124 LEU A O 1
ATOM 734 N N . ASN A 1 101 ? 16.216 18.447 17.217 1.00 19.35 125 ASN A N 1
ATOM 735 C CA A ASN A 1 101 ? 15.175 19.216 16.522 0.30 19.33 125 ASN A CA 1
ATOM 736 C CA B ASN A 1 101 ? 15.179 19.199 16.519 0.70 19.48 125 ASN A CA 1
ATOM 737 C C . ASN A 1 101 ? 15.849 20.324 15.733 1.00 19.25 125 ASN A C 1
ATOM 738 O O . ASN A 1 101 ? 16.902 20.833 16.156 1.00 19.04 125 ASN A O 1
ATOM 747 N N . ASP A 1 102 ? 15.248 20.698 14.597 1.00 19.03 126 ASP A N 1
ATOM 748 C CA . ASP A 1 102 ? 15.773 21.760 13.744 1.00 18.89 126 ASP A CA 1
ATOM 749 C C . ASP A 1 102 ? 17.265 21.456 13.401 1.00 18.49 126 ASP A C 1
ATOM 750 O O . ASP A 1 102 ? 17.554 20.339 12.966 1.00 18.44 126 ASP A O 1
ATOM 755 N N . ASN A 1 103 ? 18.187 22.392 13.652 1.00 18.09 127 ASN A N 1
ATOM 756 C CA . ASN A 1 103 ? 19.610 22.164 13.434 1.00 18.19 127 ASN A CA 1
ATOM 757 C C . ASN A 1 103 ? 20.397 21.714 14.708 1.00 17.95 127 ASN A C 1
ATOM 758 O O . ASN A 1 103 ? 21.625 21.676 14.672 1.00 17.60 127 ASN A O 1
ATOM 763 N N . TRP A 1 104 ? 19.688 21.362 15.804 1.00 17.82 128 TRP A N 1
ATOM 764 C CA . TRP A 1 104 ? 20.330 20.887 17.043 1.00 17.73 128 TRP A CA 1
ATOM 765 C C . TRP A 1 104 ? 20.497 19.369 17.001 1.00 17.56 128 TRP A C 1
ATOM 766 O O . TRP A 1 104 ? 19.611 18.648 16.532 1.00 17.05 128 TRP A O 1
ATOM 777 N N . TYR A 1 105 ? 21.663 18.916 17.467 1.00 17.47 129 TYR A N 1
ATOM 778 C CA . TYR A 1 105 ? 22.038 17.504 17.542 1.00 17.43 129 TYR A CA 1
ATOM 779 C C . TYR A 1 105 ? 22.582 17.302 18.949 1.00 17.69 129 TYR A C 1
ATOM 780 O O . TYR A 1 105 ? 22.943 18.276 19.607 1.00 17.96 129 TYR A O 1
ATOM 789 N N . GLU A 1 106 ? 22.617 16.058 19.407 1.00 17.61 130 GLU A N 1
ATOM 790 C CA . GLU A 1 106 ? 23.105 15.713 20.748 1.00 17.71 130 GLU A CA 1
ATOM 791 C C . GLU A 1 106 ? 24.292 14.768 20.588 1.00 17.64 130 GLU A C 1
ATOM 792 O O . GLU A 1 106 ? 24.159 13.747 19.929 1.00 17.48 130 GLU A O 1
ATOM 798 N N . VAL A 1 107 ? 25.438 15.125 21.190 1.00 17.55 131 VAL A N 1
ATOM 799 C CA . VAL A 1 107 ? 26.651 14.291 21.187 1.00 17.66 131 VAL A CA 1
ATOM 800 C C . VAL A 1 107 ? 26.703 13.553 22.527 1.00 17.87 131 VAL A C 1
ATOM 801 O O . VAL A 1 107 ? 26.893 14.189 23.572 1.00 18.02 131 VAL A O 1
ATOM 805 N N . ASN A 1 108 ? 26.528 12.226 22.484 1.00 17.99 132 ASN A N 1
ATOM 806 C CA . ASN A 1 108 ? 26.531 11.361 23.676 1.00 18.03 132 ASN A CA 1
ATOM 807 C C . ASN A 1 108 ? 27.777 10.499 23.736 1.00 18.07 132 ASN A C 1
ATOM 808 O O . ASN A 1 108 ? 28.183 9.939 22.714 1.00 18.19 132 ASN A O 1
ATOM 813 N N . TYR A 1 109 ? 28.394 10.414 24.926 1.00 17.80 133 TYR A N 1
ATOM 814 C CA . TYR A 1 109 ? 29.523 9.497 25.185 1.00 17.75 133 TYR A CA 1
ATOM 815 C C . TYR A 1 109 ? 29.663 9.285 26.707 1.00 17.82 133 TYR A C 1
ATOM 816 O O . TYR A 1 109 ? 29.302 10.153 27.491 1.00 18.02 133 TYR A O 1
ATOM 825 N N . THR A 1 110 ? 30.191 8.129 27.094 1.00 17.90 134 THR A N 1
ATOM 826 C CA . THR A 1 110 ? 30.404 7.781 28.490 1.00 17.98 134 THR A CA 1
ATOM 827 C C . THR A 1 110 ? 31.868 8.082 28.859 1.00 18.48 134 THR A C 1
ATOM 828 O O . THR A 1 110 ? 32.792 7.505 28.263 1.00 18.68 134 THR A O 1
ATOM 832 N N . SER A 1 111 ? 32.066 9.005 29.799 1.00 18.71 135 SER A N 1
ATOM 833 C CA . SER A 1 111 ? 33.400 9.335 30.324 1.00 19.11 135 SER A CA 1
ATOM 834 C C . SER A 1 111 ? 33.763 8.325 31.417 1.00 19.20 135 SER A C 1
ATOM 835 O O . SER A 1 111 ? 32.927 8.047 32.286 1.00 19.29 135 SER A O 1
ATOM 838 N N . ALA A 1 112 ? 35.001 7.807 31.373 1.00 19.06 136 ALA A N 1
ATOM 839 C CA . ALA A 1 112 ? 35.531 6.830 32.353 1.00 19.13 136 ALA A CA 1
ATOM 840 C C . ALA A 1 112 ? 34.664 5.567 32.471 1.00 19.32 136 ALA A C 1
ATOM 841 O O . ALA A 1 112 ? 34.322 5.132 33.579 1.00 19.35 136 ALA A O 1
ATOM 843 N N . LYS A 1 113 ? 34.322 4.994 31.317 1.00 19.70 137 LYS A N 1
ATOM 844 C CA . LYS A 1 113 ? 33.443 3.826 31.242 1.00 20.04 137 LYS A CA 1
ATOM 845 C C . LYS A 1 113 ? 34.030 2.614 31.981 1.00 20.23 137 LYS A C 1
ATOM 846 O O . LYS A 1 113 ? 35.197 2.250 31.766 1.00 20.52 137 LYS A O 1
ATOM 852 N N . GLY A 1 114 ? 33.225 2.028 32.875 1.00 20.26 138 GLY A N 1
ATOM 853 C CA . GLY A 1 114 ? 33.636 0.875 33.699 1.00 20.23 138 GLY A CA 1
ATOM 854 C C . GLY A 1 114 ? 34.086 1.215 35.120 1.00 20.23 138 GLY A C 1
ATOM 855 O O . GLY A 1 114 ? 33.961 0.370 36.022 1.00 20.22 138 GLY A O 1
ATOM 856 N N . SER A 1 115 ? 34.612 2.435 35.330 1.00 20.20 139 SER A N 1
ATOM 857 C CA . SER A 1 115 ? 35.107 2.857 36.646 1.00 20.25 139 SER A CA 1
ATOM 858 C C . SER A 1 115 ? 34.016 3.362 37.589 1.00 20.29 139 SER A C 1
ATOM 859 O O . SER A 1 115 ? 32.868 3.597 37.181 1.00 20.45 139 SER A O 1
ATOM 862 N N . GLN A 1 116 ? 34.422 3.528 38.858 1.00 20.08 140 GLN A N 1
ATOM 863 C CA A GLN A 1 116 ? 33.541 4.090 39.888 0.50 20.07 140 GLN A CA 1
ATOM 864 C CA B GLN A 1 116 ? 33.598 4.129 39.948 0.50 20.16 140 GLN A CA 1
ATOM 865 C C . GLN A 1 116 ? 33.157 5.572 39.602 1.00 19.96 140 GLN A C 1
ATOM 866 O O . GLN A 1 116 ? 32.150 6.054 40.123 1.00 20.07 140 GLN A O 1
ATOM 877 N N . TYR A 1 117 ? 33.934 6.263 38.729 1.00 19.38 141 TYR A N 1
ATOM 878 C CA . TYR A 1 117 ? 33.650 7.656 38.318 1.00 18.84 141 TYR A CA 1
ATOM 879 C C . TYR A 1 117 ? 32.987 7.759 36.920 1.00 18.95 141 TYR A C 1
ATOM 880 O O . TYR A 1 117 ? 33.020 8.830 36.320 1.00 19.05 141 TYR A O 1
ATOM 889 N N . GLU A 1 118 ? 32.371 6.656 36.433 1.00 18.84 142 GLU A N 1
ATOM 890 C CA . GLU A 1 118 ? 31.703 6.608 35.120 1.00 19.08 142 GLU A CA 1
ATOM 891 C C . GLU A 1 118 ? 30.605 7.673 35.038 1.00 18.97 142 GLU A C 1
ATOM 892 O O . GLU A 1 118 ? 29.773 7.765 35.939 1.00 19.13 142 GLU A O 1
ATOM 898 N N . ARG A 1 119 ? 30.617 8.455 33.961 1.00 18.82 143 ARG A N 1
ATOM 899 C CA . ARG A 1 119 ? 29.728 9.615 33.802 1.00 18.91 143 ARG A CA 1
ATOM 900 C C . ARG A 1 119 ? 29.151 9.706 32.368 1.00 18.75 143 ARG A C 1
ATOM 901 O O . ARG A 1 119 ? 29.908 9.733 31.390 1.00 18.79 143 ARG A O 1
ATOM 909 N N . ALA A 1 120 ? 27.818 9.741 32.261 1.00 18.63 144 ALA A N 1
ATOM 910 C CA . ALA A 1 120 ? 27.138 9.919 30.968 1.00 18.63 144 ALA A CA 1
ATOM 911 C C . ALA A 1 120 ? 27.234 11.406 30.587 1.00 18.56 144 ALA A C 1
ATOM 912 O O . ALA A 1 120 ? 26.799 12.259 31.356 1.00 18.56 144 ALA A O 1
ATOM 914 N N . VAL A 1 121 ? 27.833 11.702 29.430 1.00 18.62 145 VAL A N 1
ATOM 915 C CA . VAL A 1 121 ? 27.987 13.092 28.932 1.00 18.60 145 VAL A CA 1
ATOM 916 C C . VAL A 1 121 ? 27.044 13.269 27.734 1.00 18.85 145 VAL A C 1
ATOM 917 O O . VAL A 1 121 ? 26.929 12.354 26.907 1.00 18.96 145 VAL A O 1
ATOM 921 N N . SER A 1 122 ? 26.368 14.438 27.680 1.00 18.95 146 SER A N 1
ATOM 922 C CA A SER A 1 122 ? 25.394 14.763 26.636 0.50 18.93 146 SER A CA 1
ATOM 923 C CA B SER A 1 122 ? 25.395 14.771 26.623 0.50 18.93 146 SER A CA 1
ATOM 924 C C . SER A 1 122 ? 25.473 16.267 26.289 1.00 19.11 146 SER A C 1
ATOM 925 O O . SER A 1 122 ? 24.915 17.102 27.009 1.00 19.07 146 SER A O 1
ATOM 930 N N . ILE A 1 123 ? 26.180 16.593 25.185 1.00 19.34 147 ILE A N 1
ATOM 931 C CA . ILE A 1 123 ? 26.364 17.975 24.714 1.00 19.33 147 ILE A CA 1
ATOM 932 C C . ILE A 1 123 ? 25.407 18.285 23.531 1.00 19.24 147 ILE A C 1
ATOM 933 O O . ILE A 1 123 ? 25.540 17.662 22.455 1.00 19.07 147 ILE A O 1
ATOM 938 N N . PRO A 1 124 ? 24.431 19.225 23.721 1.00 19.02 148 PRO A N 1
ATOM 939 C CA . PRO A 1 124 ? 23.684 19.666 22.543 1.00 18.90 148 PRO A CA 1
ATOM 940 C C . PRO A 1 124 ? 24.604 20.552 21.680 1.00 18.80 148 PRO A C 1
ATOM 941 O O . PRO A 1 124 ? 25.285 21.441 22.237 1.00 18.60 148 PRO A O 1
ATOM 945 N N . VAL A 1 125 ? 24.660 20.274 20.365 1.00 18.58 149 VAL A N 1
ATOM 946 C CA . VAL A 1 125 ? 25.457 21.066 19.409 1.00 18.18 149 VAL A CA 1
ATOM 947 C C . VAL A 1 125 ? 24.574 21.454 18.208 1.00 18.19 149 VAL A C 1
ATOM 948 O O . VAL A 1 125 ? 23.738 20.648 17.761 1.00 18.43 149 VAL A O 1
ATOM 952 N N . ARG A 1 126 ? 24.749 22.695 17.718 1.00 17.84 150 ARG A N 1
ATOM 953 C CA . ARG A 1 126 ? 23.990 23.229 16.591 1.00 17.58 150 ARG A CA 1
ATOM 954 C C . ARG A 1 126 ? 24.896 23.312 15.354 1.00 17.25 150 ARG A C 1
ATOM 955 O O . ARG A 1 126 ? 26.060 23.706 15.469 1.00 16.54 150 ARG A O 1
ATOM 963 N N . VAL A 1 127 ? 24.330 22.969 14.183 1.00 17.04 151 VAL A N 1
ATOM 964 C CA . VAL A 1 127 ? 25.062 22.863 12.907 1.00 16.93 151 VAL A CA 1
ATOM 965 C C . VAL A 1 127 ? 24.567 23.892 11.885 1.00 17.32 151 VAL A C 1
ATOM 966 O O . VAL A 1 127 ? 23.366 24.092 11.758 1.00 17.32 151 VAL A O 1
ATOM 970 N N . VAL A 1 128 ? 25.501 24.530 11.164 1.00 17.38 152 VAL A N 1
ATOM 971 C CA . VAL A 1 128 ? 25.181 25.453 10.053 1.00 17.59 152 VAL A CA 1
ATOM 972 C C . VAL A 1 128 ? 25.818 24.869 8.780 1.00 17.90 152 VAL A C 1
ATOM 973 O O . VAL A 1 128 ? 26.856 24.193 8.864 1.00 18.23 152 VAL A O 1
ATOM 977 N N . ASN A 1 129 ? 25.172 25.079 7.632 1.00 18.02 153 ASN A N 1
ATOM 978 C CA . ASN A 1 129 ? 25.729 24.695 6.325 1.00 17.97 153 ASN A CA 1
ATOM 979 C C . ASN A 1 129 ? 26.147 25.982 5.622 1.00 17.92 153 ASN A C 1
ATOM 980 O O . ASN A 1 129 ? 25.322 26.852 5.418 1.00 18.03 153 ASN A O 1
ATOM 985 N N . VAL A 1 130 ? 27.438 26.088 5.291 1.00 17.98 154 VAL A N 1
ATOM 986 C CA . VAL A 1 130 ? 27.993 27.220 4.536 1.00 18.16 154 VAL A CA 1
ATOM 987 C C . VAL A 1 130 ? 28.541 26.652 3.219 1.00 18.28 154 VAL A C 1
ATOM 988 O O . VAL A 1 130 ? 29.532 25.916 3.239 1.00 18.27 154 VAL A O 1
ATOM 992 N N . ASP A 1 131 ? 27.857 26.970 2.097 1.00 18.56 155 ASP A N 1
ATOM 993 C CA . ASP A 1 131 ? 28.252 26.558 0.709 1.00 18.79 155 ASP A CA 1
ATOM 994 C C . ASP A 1 131 ? 28.601 25.047 0.559 1.00 18.57 155 ASP A C 1
ATOM 995 O O . ASP A 1 131 ? 29.603 24.681 -0.054 1.00 18.71 155 ASP A O 1
ATOM 1000 N N . GLY A 1 132 ? 27.771 24.200 1.164 1.00 18.29 156 GLY A N 1
ATOM 1001 C CA . GLY A 1 132 ? 27.974 22.746 1.160 1.00 18.12 156 GLY A CA 1
ATOM 1002 C C . GLY A 1 132 ? 28.757 22.149 2.322 1.00 17.80 156 GLY A C 1
ATOM 1003 O O . GLY A 1 132 ? 28.684 20.941 2.525 1.00 17.67 156 GLY A O 1
ATOM 1004 N N . GLN A 1 133 ? 29.509 22.980 3.074 1.00 17.79 157 GLN A N 1
ATOM 1005 C CA . GLN A 1 133 ? 30.303 22.527 4.242 1.00 17.89 157 GLN A CA 1
ATOM 1006 C C . GLN A 1 133 ? 29.499 22.663 5.524 1.00 17.41 157 GLN A C 1
ATOM 1007 O O . GLN A 1 133 ? 28.956 23.728 5.785 1.00 17.29 157 GLN A O 1
ATOM 1013 N N . TYR A 1 134 ? 29.449 21.587 6.321 1.00 16.93 158 TYR A N 1
ATOM 1014 C CA . TYR A 1 134 ? 28.782 21.592 7.632 1.00 16.84 158 TYR A CA 1
ATOM 1015 C C . TYR A 1 134 ? 29.775 22.037 8.720 1.00 16.63 158 TYR A C 1
ATOM 1016 O O . TYR A 1 134 ? 30.923 21.605 8.727 1.00 16.22 158 TYR A O 1
ATOM 1025 N N . LEU A 1 135 ? 29.315 22.916 9.610 1.00 16.85 159 LEU A N 1
ATOM 1026 C CA . LEU A 1 135 ? 30.124 23.464 10.710 1.00 16.92 159 LEU A CA 1
ATOM 1027 C C . LEU A 1 135 ? 29.256 23.549 11.942 1.00 17.28 159 LEU A C 1
ATOM 1028 O O . LEU A 1 135 ? 28.054 23.739 11.822 1.00 16.95 159 LEU A O 1
ATOM 1033 N N . ILE A 1 136 ? 29.863 23.389 13.126 1.00 17.58 160 ILE A N 1
ATOM 1034 C CA . ILE A 1 136 ? 29.144 23.522 14.385 1.00 17.91 160 ILE A CA 1
ATOM 1035 C C . ILE A 1 136 ? 29.204 25.020 14.726 1.00 18.36 160 ILE A C 1
ATOM 1036 O O . ILE A 1 136 ? 30.289 25.575 14.808 1.00 18.68 160 ILE A O 1
ATOM 1041 N N . ASP A 1 137 ? 28.045 25.667 14.883 1.00 18.95 161 ASP A N 1
ATOM 1042 C CA . ASP A 1 137 ? 27.981 27.129 15.206 1.00 19.63 161 ASP A CA 1
ATOM 1043 C C . ASP A 1 137 ? 27.537 27.469 16.641 1.00 19.96 161 ASP A C 1
ATOM 1044 O O . ASP A 1 137 ? 27.538 28.641 17.005 1.00 19.77 161 ASP A O 1
ATOM 10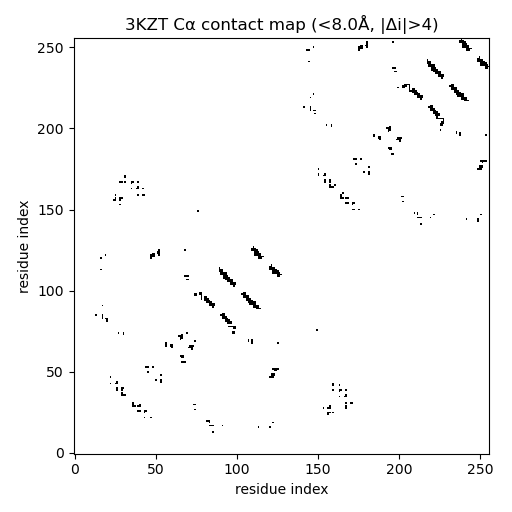49 N N . ASP A 1 138 ? 27.142 26.458 17.433 1.00 20.44 162 ASP A N 1
ATOM 1050 C CA . ASP A 1 138 ? 26.827 26.662 18.849 1.00 21.15 162 ASP A CA 1
ATOM 1051 C C . ASP A 1 138 ? 26.850 25.331 19.634 1.00 21.72 162 ASP A C 1
ATOM 1052 O O . ASP A 1 138 ? 26.610 24.264 19.060 1.00 21.20 162 ASP A O 1
ATOM 1057 N N . ILE A 1 139 ? 27.179 25.414 20.934 1.00 22.69 163 ILE A N 1
ATOM 1058 C CA . ILE A 1 139 ? 27.069 24.260 21.883 1.00 23.47 163 ILE A CA 1
ATOM 1059 C C . ILE A 1 139 ? 26.518 24.756 23.211 1.00 23.98 163 ILE A C 1
ATOM 1060 O O . ILE A 1 139 ? 26.718 25.921 23.535 1.00 23.98 163 ILE A O 1
ATOM 1065 N N . THR A 1 140 ? 25.838 23.867 23.961 1.00 24.83 164 THR A N 1
ATOM 1066 C CA . THR A 1 140 ? 25.371 24.146 25.361 1.00 25.48 164 THR A CA 1
ATOM 1067 C C . THR A 1 140 ? 24.605 25.502 25.434 1.00 26.04 164 THR A C 1
ATOM 1068 O O . THR A 1 140 ? 25.143 26.481 25.974 1.00 25.82 164 THR A O 1
ATOM 1072 N N . PRO A 1 141 ? 23.373 25.557 24.830 1.00 26.90 165 PRO A N 1
ATOM 1073 C CA . PRO A 1 141 ? 22.570 26.787 24.592 1.00 27.45 165 PRO A CA 1
ATOM 1074 C C . PRO A 1 141 ? 22.644 27.934 25.642 1.00 28.08 165 PRO A C 1
ATOM 1075 O O . PRO A 1 141 ? 22.547 27.669 26.855 1.00 28.07 165 PRO A O 1
ATOM 1079 N N . GLU A 1 142 ? 22.830 29.176 25.144 1.00 28.87 166 GLU A N 1
ATOM 1080 C CA . GLU A 1 142 ? 22.885 30.414 25.971 1.00 29.51 166 GLU A CA 1
ATOM 1081 C C . GLU A 1 142 ? 21.704 31.320 25.592 1.00 29.60 166 GLU A C 1
ATOM 1082 O O . GLU A 1 142 ? 21.282 32.179 26.374 1.00 29.96 166 GLU A O 1
ATOM 1088 N N . ASP B 1 12 ? 49.875 -27.462 33.001 1.00 24.70 36 ASP B N 1
ATOM 1089 C CA . ASP B 1 12 ? 48.490 -27.076 33.408 1.00 24.71 36 ASP B CA 1
ATOM 1090 C C . ASP B 1 12 ? 47.738 -26.524 32.168 1.00 24.23 36 ASP B C 1
ATOM 1091 O O . ASP B 1 12 ? 47.985 -25.389 31.739 1.00 24.18 36 ASP B O 1
ATOM 1096 N N . VAL B 1 13 ? 46.807 -27.338 31.633 1.00 23.72 37 VAL B N 1
ATOM 1097 C CA . VAL B 1 13 ? 46.048 -27.017 30.401 1.00 23.29 37 VAL B CA 1
ATOM 1098 C C . VAL B 1 13 ? 45.233 -25.742 30.558 1.00 22.93 37 VAL B C 1
ATOM 1099 O O . VAL B 1 13 ? 45.384 -24.797 29.766 1.00 22.70 37 VAL B O 1
ATOM 1103 N N . GLN B 1 14 ? 44.403 -25.709 31.600 1.00 22.26 38 GLN B N 1
ATOM 1104 C CA . GLN B 1 14 ? 43.490 -24.589 31.827 1.00 21.73 38 GLN B CA 1
ATOM 1105 C C . GLN B 1 14 ? 44.152 -23.251 32.142 1.00 21.29 38 GLN B C 1
ATOM 1106 O O . GLN B 1 14 ? 43.682 -22.213 31.663 1.00 21.34 38 GLN B O 1
ATOM 1112 N N . ALA B 1 15 ? 45.198 -23.273 32.980 1.00 20.71 39 ALA B N 1
ATOM 1113 C CA . ALA B 1 15 ? 45.959 -22.049 33.306 1.00 20.30 39 ALA B CA 1
ATOM 1114 C C . ALA B 1 15 ? 46.633 -21.494 32.045 1.00 19.92 39 ALA B C 1
ATOM 1115 O O . ALA B 1 15 ? 46.609 -20.272 31.825 1.00 19.97 39 ALA B O 1
ATOM 1117 N N . ASN B 1 16 ? 47.212 -22.389 31.217 1.00 19.46 40 ASN B N 1
ATOM 1118 C CA . ASN B 1 16 ? 47.777 -21.991 29.898 1.00 19.53 40 ASN B CA 1
ATOM 1119 C C . ASN B 1 16 ? 46.710 -21.319 29.019 1.00 19.15 40 ASN B C 1
ATOM 1120 O O . ASN B 1 16 ? 46.955 -20.263 28.482 1.00 19.08 40 ASN B O 1
ATOM 1125 N N . VAL B 1 17 ? 45.532 -21.940 28.925 1.00 19.10 41 VAL B N 1
ATOM 1126 C CA . VAL B 1 17 ? 44.406 -21.415 28.121 1.00 18.94 41 VAL B CA 1
ATOM 1127 C C . VAL B 1 17 ? 43.904 -20.030 28.625 1.00 18.85 41 VAL B C 1
ATOM 1128 O O . VAL B 1 17 ? 43.755 -19.096 27.828 1.00 18.67 41 VAL B O 1
ATOM 1132 N N . SER B 1 18 ? 43.681 -19.909 29.935 1.00 18.55 42 SER B N 1
ATOM 1133 C CA . SER B 1 18 ? 43.183 -18.649 30.535 1.00 18.56 42 SER B CA 1
ATOM 1134 C C . SER B 1 18 ? 44.189 -17.506 30.439 1.00 18.28 42 SER B C 1
ATOM 1135 O O . SER B 1 18 ? 43.819 -16.397 30.049 1.00 18.42 42 SER B O 1
ATOM 1138 N N . ASP B 1 19 ? 45.453 -17.777 30.789 1.00 17.99 43 ASP B N 1
ATOM 1139 C CA . ASP B 1 19 ? 46.534 -16.755 30.680 1.00 17.78 43 ASP B CA 1
ATOM 1140 C C . ASP B 1 19 ? 46.798 -16.329 29.244 1.00 17.41 43 ASP B C 1
ATOM 1141 O O . ASP B 1 19 ? 46.981 -15.130 28.985 1.00 17.21 43 ASP B O 1
ATOM 1146 N N . SER B 1 20 ? 46.827 -17.303 28.317 1.00 17.10 44 SER B N 1
ATOM 1147 C CA . SER B 1 20 ? 47.039 -17.006 26.871 1.00 16.98 44 SER B CA 1
ATOM 1148 C C . SER B 1 20 ? 45.909 -16.168 26.270 1.00 16.93 44 SER B C 1
ATOM 1149 O O . SER B 1 20 ? 46.168 -15.223 25.550 1.00 17.18 44 SER B O 1
ATOM 1152 N N . SER B 1 21 ? 44.668 -16.510 26.594 1.00 16.94 45 SER B N 1
ATOM 1153 C CA . SER B 1 21 ? 43.499 -15.753 26.127 1.00 16.94 45 SER B CA 1
ATOM 1154 C C . SER B 1 21 ? 43.481 -14.305 26.667 1.00 16.74 45 SER B C 1
ATOM 1155 O O . SER B 1 21 ? 43.198 -13.370 25.903 1.00 16.51 45 SER B O 1
ATOM 1158 N N . ARG B 1 22 ? 43.814 -14.141 27.964 1.00 16.35 46 ARG B N 1
ATOM 1159 C CA A ARG B 1 22 ? 43.851 -12.819 28.616 0.45 16.35 46 ARG B CA 1
ATOM 1160 C CA B ARG B 1 22 ? 43.855 -12.815 28.612 0.55 16.30 46 ARG B CA 1
ATOM 1161 C C . ARG B 1 22 ? 44.905 -11.927 27.967 1.00 16.27 46 ARG B C 1
ATOM 1162 O O . ARG B 1 22 ? 44.605 -10.795 27.559 1.00 16.36 46 ARG B O 1
ATOM 1177 N N . ILE B 1 23 ? 46.128 -12.447 27.891 1.00 16.17 47 ILE B N 1
ATOM 1178 C CA . ILE B 1 23 ? 47.271 -11.733 27.324 1.00 16.19 47 ILE B CA 1
ATOM 1179 C C . ILE B 1 23 ? 47.075 -11.381 25.839 1.00 16.40 47 ILE B C 1
ATOM 1180 O O . ILE B 1 23 ? 47.412 -10.273 25.431 1.00 16.81 47 ILE B O 1
ATOM 1185 N N . GLU B 1 24 ? 46.508 -12.305 25.052 1.00 16.70 48 GLU B N 1
ATOM 1186 C CA . GLU B 1 24 ? 46.218 -12.028 23.620 1.00 16.94 48 GLU B CA 1
ATOM 1187 C C . GLU B 1 24 ? 45.209 -10.898 23.465 1.00 16.84 48 GLU B C 1
ATOM 1188 O O . GLU B 1 24 ? 45.406 -10.032 22.640 1.00 16.86 48 GLU B O 1
ATOM 1194 N N . GLN B 1 25 ? 44.149 -10.909 24.284 1.00 16.76 49 GLN B N 1
ATOM 1195 C CA . GLN B 1 25 ? 43.162 -9.805 24.307 1.00 16.78 49 GLN B CA 1
ATOM 1196 C C . GLN B 1 25 ? 43.783 -8.459 24.733 1.00 16.36 49 GLN B C 1
ATOM 1197 O O . GLN B 1 25 ? 43.398 -7.427 24.199 1.00 16.49 49 GLN B O 1
ATOM 1203 N N . GLU B 1 26 ? 44.726 -8.483 25.696 1.00 16.07 50 GLU B N 1
ATOM 1204 C CA . GLU B 1 26 ? 45.465 -7.254 26.124 1.00 15.82 50 GLU B CA 1
ATOM 1205 C C . GLU B 1 26 ? 46.349 -6.708 24.984 1.00 15.52 50 GLU B C 1
ATOM 1206 O O . GLU B 1 26 ? 46.429 -5.491 24.767 1.00 15.29 50 GLU B O 1
ATOM 1212 N N . ALA B 1 27 ? 47.027 -7.622 24.294 1.00 15.32 51 ALA B N 1
ATOM 1213 C CA . ALA B 1 27 ? 47.833 -7.294 23.105 1.00 14.83 51 ALA B CA 1
ATOM 1214 C C . ALA B 1 27 ? 46.944 -6.745 21.986 1.00 14.61 51 ALA B C 1
ATOM 1215 O O . ALA B 1 27 ? 47.245 -5.690 21.428 1.00 14.58 51 ALA B O 1
ATOM 1217 N N . ILE B 1 28 ? 45.844 -7.458 21.686 1.00 13.91 52 ILE B N 1
ATOM 1218 C CA . ILE B 1 28 ? 44.835 -7.010 20.684 1.00 13.42 52 ILE B CA 1
ATOM 1219 C C . ILE B 1 28 ? 44.260 -5.608 21.047 1.00 13.18 52 ILE B C 1
ATOM 1220 O O . ILE B 1 28 ? 44.141 -4.746 20.169 1.00 13.00 52 ILE B O 1
ATOM 1225 N N . GLY B 1 29 ? 43.971 -5.393 22.347 1.00 12.81 53 GLY B N 1
ATOM 1226 C CA . GLY B 1 29 ? 43.474 -4.100 22.873 1.00 12.32 53 GLY B CA 1
ATOM 1227 C C . GLY B 1 29 ? 44.396 -2.937 22.562 1.00 11.91 53 GLY B C 1
ATOM 1228 O O . GLY B 1 29 ? 43.946 -1.901 22.089 1.00 12.58 53 GLY B O 1
ATOM 1237 N N . ILE B 1 31 ? 46.822 -2.892 20.155 1.00 12.03 55 ILE B N 1
ATOM 1238 C CA . ILE B 1 31 ? 46.891 -2.775 18.669 1.00 12.42 55 ILE B CA 1
ATOM 1239 C C . ILE B 1 31 ? 45.681 -1.984 18.126 1.00 12.79 55 ILE B C 1
ATOM 1240 O O . ILE B 1 31 ? 45.848 -1.109 17.297 1.00 13.24 55 ILE B O 1
ATOM 1245 N N . GLU B 1 32 ? 44.487 -2.298 18.626 1.00 13.29 56 GLU B N 1
ATOM 1246 C CA . GLU B 1 32 ? 43.255 -1.562 18.280 1.00 13.68 56 GLU B CA 1
ATOM 1247 C C . GLU B 1 32 ? 43.368 -0.072 18.631 1.00 13.89 56 GLU B C 1
ATOM 1248 O O . GLU B 1 32 ? 43.077 0.784 17.791 1.00 14.23 56 GLU B O 1
ATOM 1254 N N . ASP B 1 33 ? 43.809 0.208 19.864 1.00 14.28 57 ASP B N 1
ATOM 1255 C CA . ASP B 1 33 ? 44.077 1.591 20.348 1.00 14.32 57 ASP B CA 1
ATOM 1256 C C . ASP B 1 33 ? 45.080 2.348 19.481 1.00 14.25 57 ASP B C 1
ATOM 1257 O O . ASP B 1 33 ? 44.906 3.533 19.238 1.00 14.32 57 ASP B O 1
ATOM 1262 N N . PHE B 1 34 ? 46.143 1.667 19.047 1.00 14.33 58 PHE B N 1
ATOM 1263 C CA . PHE B 1 34 ? 47.131 2.287 18.141 1.00 14.33 58 PHE B CA 1
ATOM 1264 C C . PHE B 1 34 ? 46.493 2.663 16.785 1.00 14.42 58 PHE B C 1
ATOM 1265 O O . PHE B 1 34 ? 46.543 3.822 16.378 1.00 13.96 58 PHE B O 1
ATOM 1273 N N . TYR B 1 35 ? 45.884 1.676 16.128 1.00 14.35 59 TYR B N 1
ATOM 1274 C CA . TYR B 1 35 ? 45.257 1.888 14.810 1.00 14.52 59 TYR B CA 1
ATOM 1275 C C . TYR B 1 35 ? 44.095 2.886 14.792 1.00 14.82 59 TYR B C 1
ATOM 1276 O O . TYR B 1 35 ? 44.012 3.715 13.871 1.00 14.80 59 TYR B O 1
ATOM 1285 N N . GLU B 1 36 ? 43.225 2.822 15.803 1.00 14.98 60 GLU B N 1
ATOM 1286 C CA . GLU B 1 36 ? 42.119 3.795 15.936 1.00 15.06 60 GLU B CA 1
ATOM 1287 C C . GLU B 1 36 ? 42.641 5.223 16.167 1.00 14.61 60 GLU B C 1
ATOM 1288 O O . GLU B 1 36 ? 42.136 6.166 15.568 1.00 14.70 60 GLU B O 1
ATOM 1294 N N . ALA B 1 37 ? 43.662 5.365 17.020 1.00 14.39 61 ALA B N 1
ATOM 1295 C CA . ALA B 1 37 ? 44.287 6.689 17.300 1.00 14.15 61 ALA B CA 1
ATOM 1296 C C . ALA B 1 37 ? 45.053 7.216 16.089 1.00 13.84 61 ALA B C 1
ATOM 1297 O O . ALA B 1 37 ? 44.894 8.378 15.703 1.00 14.04 61 ALA B O 1
ATOM 1299 N N . TYR B 1 38 ? 45.897 6.355 15.520 1.00 13.73 62 TYR B N 1
ATOM 1300 C CA . TYR B 1 38 ? 46.687 6.674 14.306 1.00 13.71 62 TYR B CA 1
ATOM 1301 C C . TYR B 1 38 ? 45.783 7.054 13.115 1.00 13.38 62 TYR B C 1
ATOM 1302 O O . TYR B 1 38 ? 46.054 8.030 12.440 1.00 13.12 62 TYR B O 1
ATOM 1311 N N . ALA B 1 39 ? 44.701 6.289 12.899 1.00 13.36 63 ALA B N 1
ATOM 1312 C CA . ALA B 1 39 ? 43.695 6.613 11.835 1.00 13.28 63 ALA B CA 1
ATOM 1313 C C . ALA B 1 39 ? 43.036 7.981 12.052 1.00 13.47 63 ALA B C 1
ATOM 1314 O O . ALA B 1 39 ? 42.787 8.700 11.089 1.00 13.25 63 ALA B O 1
ATOM 1316 N N . ALA B 1 40 ? 42.761 8.321 13.322 1.00 14.05 64 ALA B N 1
ATOM 1317 C CA . ALA B 1 40 ? 42.191 9.628 13.690 1.00 14.37 64 ALA B CA 1
ATOM 1318 C C . ALA B 1 40 ? 43.106 10.818 13.360 1.00 14.86 64 ALA B C 1
ATOM 1319 O O . ALA B 1 40 ? 42.612 11.905 13.116 1.00 15.06 64 ALA B O 1
ATOM 1321 N N . SER B 1 41 ? 44.430 10.609 13.346 1.00 15.58 65 SER B N 1
ATOM 1322 C CA . SER B 1 41 ? 45.383 11.666 12.937 1.00 15.96 65 SER B CA 1
ATOM 1323 C C . SER B 1 41 ? 45.231 12.087 11.448 1.00 16.54 65 SER B C 1
ATOM 1324 O O . SER B 1 41 ? 45.541 13.227 11.108 1.00 16.79 65 SER B O 1
ATOM 1327 N N . PHE B 1 42 ? 44.751 11.167 10.584 1.00 17.00 66 PHE B N 1
ATOM 1328 C CA . PHE B 1 42 ? 44.490 11.479 9.154 1.00 17.41 66 PHE B CA 1
ATOM 1329 C C . PHE B 1 42 ? 43.271 12.370 8.928 1.00 18.18 66 PHE B C 1
ATOM 1330 O O . PHE B 1 42 ? 43.162 12.967 7.855 1.00 18.06 66 PHE B O 1
ATOM 1351 N N . SER B 1 44 ? 42.669 15.152 10.329 1.00 20.22 68 SER B N 1
ATOM 1352 C CA . SER B 1 44 ? 43.223 16.515 10.291 1.00 20.93 68 SER B CA 1
ATOM 1353 C C . SER B 1 44 ? 44.385 16.546 9.276 1.00 21.18 68 SER B C 1
ATOM 1354 O O . SER B 1 44 ? 44.941 15.500 8.920 1.00 21.25 68 SER B O 1
ATOM 1357 N N . THR B 1 45 ? 44.734 17.756 8.838 1.00 21.65 69 THR B N 1
ATOM 1358 C CA . THR B 1 45 ? 45.745 17.996 7.793 1.00 21.81 69 THR B CA 1
ATOM 1359 C C . THR B 1 45 ? 46.861 18.929 8.297 1.00 21.94 69 THR B C 1
ATOM 1360 O O . THR B 1 45 ? 46.644 19.724 9.235 1.00 22.03 69 THR B O 1
ATOM 1364 N N . GLY B 1 46 ? 48.045 18.817 7.672 1.00 21.87 70 GLY B N 1
ATOM 1365 C CA . GLY B 1 46 ? 49.213 19.673 7.978 1.00 21.80 70 GLY B CA 1
ATOM 1366 C C . GLY B 1 46 ? 50.218 19.072 8.951 1.00 21.63 70 GLY B C 1
ATOM 1367 O O . GLY B 1 46 ? 50.133 17.892 9.295 1.00 21.67 70 GLY B O 1
ATOM 1368 N N . LYS B 1 47 ? 51.172 19.910 9.385 1.00 21.56 71 LYS B N 1
ATOM 1369 C CA . LYS B 1 47 ? 52.252 19.510 10.331 1.00 21.38 71 LYS B CA 1
ATOM 1370 C C . LYS B 1 47 ? 51.743 18.998 11.691 1.00 21.02 71 LYS B C 1
ATOM 1371 O O . LYS B 1 47 ? 52.368 18.108 12.293 1.00 20.81 71 LYS B O 1
ATOM 1377 N N . GLU B 1 48 ? 50.608 19.554 12.151 1.00 20.67 72 GLU B N 1
ATOM 1378 C CA A GLU B 1 48 ? 49.981 19.172 13.426 0.55 20.44 72 GLU B CA 1
ATOM 1379 C CA B GLU B 1 48 ? 50.025 19.140 13.434 0.45 20.50 72 GLU B CA 1
ATOM 1380 C C . GLU B 1 48 ? 49.429 17.731 13.366 1.00 20.30 72 GLU B C 1
ATOM 1381 O O . GLU B 1 48 ? 49.499 16.995 14.338 1.00 20.54 72 GLU B O 1
ATOM 1392 N N . ALA B 1 49 ? 48.869 17.351 12.213 1.00 20.09 73 ALA B N 1
ATOM 1393 C CA . ALA B 1 49 ? 48.373 15.964 11.991 1.00 19.84 73 ALA B CA 1
ATOM 1394 C C . ALA B 1 49 ? 49.547 14.966 11.990 1.00 19.40 73 ALA B C 1
ATOM 1395 O O . ALA B 1 49 ? 49.469 13.926 12.662 1.00 19.75 73 ALA B O 1
ATOM 1397 N N . LEU B 1 50 ? 50.617 15.301 11.242 1.00 18.74 74 LEU B N 1
ATOM 1398 C CA A LEU B 1 50 ? 51.839 14.469 11.172 0.50 18.44 74 LEU B CA 1
ATOM 1399 C CA B LEU B 1 50 ? 51.832 14.458 11.172 0.50 18.48 74 LEU B CA 1
ATOM 1400 C C . LEU B 1 50 ? 52.518 14.344 12.545 1.00 18.29 74 LEU B C 1
ATOM 1401 O O . LEU B 1 50 ? 52.983 13.257 12.919 1.00 17.96 74 LEU B O 1
ATOM 1410 N N . ALA B 1 51 ? 52.579 15.470 13.284 1.00 17.76 75 ALA B N 1
ATOM 1411 C CA . ALA B 1 51 ? 53.153 15.501 14.646 1.00 17.43 75 ALA B CA 1
ATOM 1412 C C . ALA B 1 51 ? 52.402 14.545 15.600 1.00 17.01 75 ALA B C 1
ATOM 1413 O O . ALA B 1 51 ? 53.041 13.858 16.391 1.00 16.60 75 ALA B O 1
ATOM 1415 N N . LEU B 1 52 ? 51.058 14.498 15.488 1.00 16.66 76 LEU B N 1
ATOM 1416 C CA . LEU B 1 52 ? 50.235 13.565 16.269 1.00 16.54 76 LEU B CA 1
ATOM 1417 C C . LEU B 1 52 ? 50.527 12.120 15.865 1.00 16.38 76 LEU B C 1
ATOM 1418 O O . LEU B 1 52 ? 50.668 11.270 16.740 1.00 16.40 76 LEU B O 1
ATOM 1423 N N . GL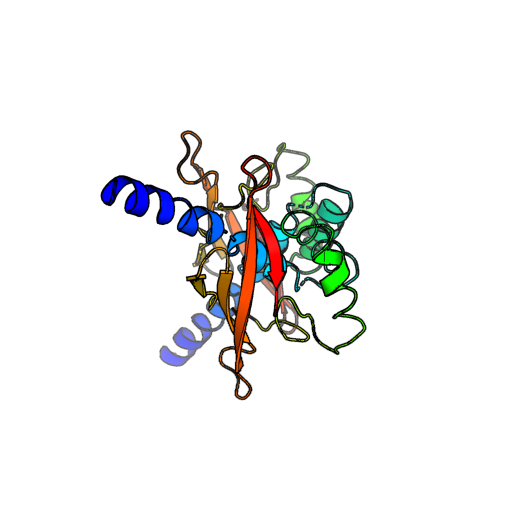Y B 1 53 ? 50.596 11.856 14.547 1.00 15.94 77 GLY B N 1
ATOM 1424 C CA . GLY B 1 53 ? 50.972 10.537 14.015 1.00 15.72 77 GLY B CA 1
ATOM 1425 C C . GLY B 1 53 ? 52.284 10.037 14.606 1.00 15.47 77 GLY B C 1
ATOM 1426 O O . GLY B 1 53 ? 52.356 8.902 15.076 1.00 15.20 77 GLY B O 1
ATOM 1427 N N . ASP B 1 54 ? 53.291 10.916 14.629 1.00 15.34 78 ASP B N 1
ATOM 1428 C CA . ASP B 1 54 ? 54.602 10.611 15.243 1.00 15.56 78 ASP B CA 1
ATOM 1429 C C . ASP B 1 54 ? 54.517 10.390 16.757 1.00 15.28 78 ASP B C 1
ATOM 1430 O O . ASP B 1 54 ? 55.185 9.495 17.273 1.00 15.07 78 ASP B O 1
ATOM 1435 N N . SER B 1 55 ? 53.714 11.216 17.453 1.00 15.01 79 SER B N 1
ATOM 1436 C CA . SER B 1 55 ? 53.453 11.033 18.909 1.00 14.86 79 SER B CA 1
ATOM 1437 C C . SER B 1 55 ? 52.796 9.702 19.208 1.00 14.36 79 SER B C 1
ATOM 1438 O O . SER B 1 55 ? 53.188 9.028 20.168 1.00 14.24 79 SER B O 1
ATOM 1441 N N . ILE B 1 56 ? 51.794 9.344 18.397 1.00 14.01 80 ILE B N 1
ATOM 1442 C CA A ILE B 1 56 ? 51.101 8.055 18.535 0.50 14.01 80 ILE B CA 1
ATOM 1443 C CA B ILE B 1 56 ? 51.102 8.055 18.530 0.50 13.91 80 ILE B CA 1
ATOM 1444 C C . ILE B 1 56 ? 52.097 6.904 18.308 1.00 14.10 80 ILE B C 1
ATOM 1445 O O . ILE B 1 56 ? 52.125 5.958 19.080 1.00 14.25 80 ILE B O 1
ATOM 1454 N N . LYS B 1 57 ? 52.924 7.012 17.250 1.00 14.40 81 LYS B N 1
ATOM 1455 C CA . LYS B 1 57 ? 53.984 6.005 16.966 1.00 14.45 81 LYS B CA 1
ATOM 1456 C C . LYS B 1 57 ? 54.955 5.828 18.160 1.00 14.47 81 LYS B C 1
ATOM 1457 O O . LYS B 1 57 ? 55.266 4.702 18.527 1.00 14.55 81 LYS B O 1
ATOM 1463 N N . GLN B 1 58 ? 55.415 6.948 18.740 1.00 14.41 82 GLN B N 1
ATOM 1464 C CA A GLN B 1 58 ? 56.317 6.937 19.918 0.50 14.31 82 GLN B CA 1
ATOM 1465 C CA B GLN B 1 58 ? 56.326 6.901 19.916 0.50 14.33 82 GLN B CA 1
ATOM 1466 C C . GLN B 1 58 ? 55.682 6.200 21.113 1.00 14.23 82 GLN B C 1
ATOM 1467 O O . GLN B 1 58 ? 56.351 5.440 21.808 1.00 14.07 82 GLN B O 1
ATOM 1478 N N . LYS B 1 59 ? 54.385 6.446 21.330 1.00 14.09 83 LYS B N 1
ATOM 1479 C CA . LYS B 1 59 ? 53.623 5.812 22.408 1.00 14.00 83 LYS B CA 1
ATOM 1480 C C . LYS B 1 59 ? 53.485 4.283 22.197 1.00 13.76 83 LYS B C 1
ATOM 1481 O O . LYS B 1 59 ? 53.774 3.508 23.108 1.00 13.48 83 LYS B O 1
ATOM 1487 N N . PHE B 1 60 ? 53.093 3.874 20.979 1.00 13.62 84 PHE B N 1
ATOM 1488 C CA . PHE B 1 60 ? 52.773 2.455 20.669 1.00 13.40 84 PHE B CA 1
ATOM 1489 C C . PHE B 1 60 ? 53.869 1.594 19.995 1.00 13.42 84 PHE B C 1
ATOM 1490 O O . PHE B 1 60 ? 53.842 0.376 20.159 1.00 13.36 84 PHE B O 1
ATOM 1498 N N . LEU B 1 61 ? 54.802 2.213 19.247 1.00 13.52 85 LEU B N 1
ATOM 1499 C CA . LEU B 1 61 ? 55.895 1.472 18.532 1.00 13.64 85 LEU B CA 1
ATOM 1500 C C . LEU B 1 61 ? 57.261 1.599 19.223 1.00 13.88 85 LEU B C 1
ATOM 1501 O O . LEU B 1 61 ? 57.566 2.640 19.819 1.00 13.69 85 LEU B O 1
ATOM 1506 N N . THR B 1 62 ? 58.091 0.545 19.106 1.00 14.26 86 THR B N 1
ATOM 1507 C CA . THR B 1 62 ? 59.456 0.553 19.659 1.00 14.55 86 THR B CA 1
ATOM 1508 C C . THR B 1 62 ? 60.351 1.432 18.797 1.00 15.19 86 THR B C 1
ATOM 1509 O O . THR B 1 62 ? 60.031 1.706 17.630 1.00 15.26 86 THR B O 1
ATOM 1513 N N . LYS B 1 63 ? 61.472 1.860 19.377 1.00 15.74 87 LYS B N 1
ATOM 1514 C CA . LYS B 1 63 ? 62.471 2.703 18.685 1.00 16.31 87 LYS B CA 1
ATOM 1515 C C . LYS B 1 63 ? 63.025 2.042 17.398 1.00 16.69 87 LYS B C 1
ATOM 1516 O O . LYS B 1 63 ? 63.238 2.733 16.398 1.00 16.79 87 LYS B O 1
ATOM 1522 N N . GLU B 1 64 ? 63.203 0.708 17.438 1.00 17.14 88 GLU B N 1
ATOM 1523 C CA A GLU B 1 64 ? 63.710 -0.061 16.290 0.50 17.34 88 GLU B CA 1
ATOM 1524 C CA B GLU B 1 64 ? 63.703 -0.074 16.287 0.50 17.38 88 GLU B CA 1
ATOM 1525 C C . GLU B 1 64 ? 62.672 -0.113 15.162 1.00 17.54 88 GLU B C 1
ATOM 1526 O O . GLU B 1 64 ? 63.025 0.036 13.982 1.00 17.64 88 GLU B O 1
ATOM 1537 N N . LEU B 1 65 ? 61.396 -0.316 15.524 1.00 17.76 89 LEU B N 1
ATOM 1538 C CA . LEU B 1 65 ? 60.300 -0.349 14.534 1.00 18.00 89 LEU B CA 1
ATOM 1539 C C . LEU B 1 65 ? 60.056 1.008 13.864 1.00 18.35 89 LEU B C 1
ATOM 1540 O O . LEU B 1 65 ? 59.776 1.052 12.667 1.00 18.47 89 LEU B O 1
ATOM 1545 N N . ILE B 1 66 ? 60.130 2.094 14.642 1.00 18.66 90 ILE B N 1
ATOM 1546 C CA . ILE B 1 66 ? 59.991 3.465 14.109 1.00 18.95 90 ILE B CA 1
ATOM 1547 C C . ILE B 1 66 ? 61.112 3.759 13.083 1.00 19.38 90 ILE B C 1
ATOM 1548 O O . ILE B 1 66 ? 60.863 4.392 12.049 1.00 19.16 90 ILE B O 1
ATOM 1553 N N . GLU B 1 67 ? 62.327 3.287 13.384 1.00 19.78 91 GLU B N 1
ATOM 1554 C CA . GLU B 1 67 ? 63.452 3.358 12.440 1.00 20.25 91 GLU B CA 1
ATOM 1555 C C . GLU B 1 67 ? 63.194 2.499 11.186 1.00 20.20 91 GLU B C 1
ATOM 1556 O O . GLU B 1 67 ? 63.505 2.941 10.096 1.00 20.39 91 GLU B O 1
ATOM 1562 N N . LYS B 1 68 ? 62.601 1.299 11.349 1.00 20.35 92 LYS B N 1
ATOM 1563 C CA . LYS B 1 68 ? 62.189 0.456 10.180 1.00 20.55 92 LYS B CA 1
ATOM 1564 C C . LYS B 1 68 ? 61.100 1.128 9.322 1.00 20.63 92 LYS B C 1
ATOM 1565 O O . LYS B 1 68 ? 61.170 1.078 8.094 1.00 20.76 92 LYS B O 1
ATOM 1571 N N . VAL B 1 69 ? 60.105 1.735 9.975 1.00 20.60 93 VAL B N 1
ATOM 1572 C CA . VAL B 1 69 ? 59.006 2.435 9.269 1.00 20.77 93 VAL B CA 1
ATOM 1573 C C . VAL B 1 69 ? 59.528 3.669 8.476 1.00 20.85 93 VAL B C 1
ATOM 1574 O O . VAL B 1 69 ? 59.110 3.887 7.350 1.00 20.61 93 VAL B O 1
ATOM 1578 N N . ASP B 1 70 ? 60.453 4.436 9.078 1.00 21.14 94 ASP B N 1
ATOM 1579 C CA . ASP B 1 70 ? 61.117 5.570 8.384 1.00 21.35 94 ASP B CA 1
ATOM 1580 C C . ASP B 1 70 ? 61.872 5.098 7.133 1.00 21.14 94 ASP B C 1
ATOM 1581 O O . ASP B 1 70 ? 61.853 5.796 6.127 1.00 21.30 94 ASP B O 1
ATOM 1586 N N . ARG B 1 71 ? 62.532 3.924 7.219 1.00 21.12 95 ARG B N 1
ATOM 1587 C CA A ARG B 1 71 ? 63.224 3.306 6.060 0.50 21.10 95 ARG B CA 1
ATOM 1588 C CA B ARG B 1 71 ? 63.217 3.332 6.057 0.50 20.96 95 ARG B CA 1
ATOM 1589 C C . ARG B 1 71 ? 62.199 2.937 4.968 1.00 21.03 95 ARG B C 1
ATOM 1590 O O . ARG B 1 71 ? 62.414 3.218 3.790 1.00 21.14 95 ARG B O 1
ATOM 1605 N N . LEU B 1 72 ? 61.092 2.301 5.374 1.00 20.99 96 LEU B N 1
ATOM 1606 C CA . LEU B 1 72 ? 60.002 1.923 4.430 1.00 20.93 96 LEU B CA 1
ATOM 1607 C C . LEU B 1 72 ? 59.242 3.145 3.852 1.00 20.96 96 LEU B C 1
ATOM 1608 O O . LEU B 1 72 ? 58.653 3.043 2.777 1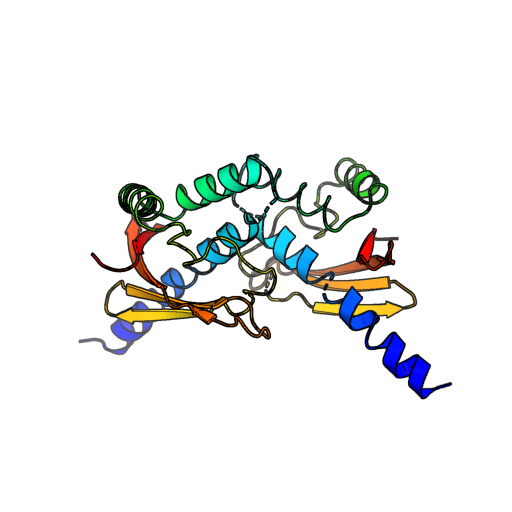.00 20.56 96 LEU B O 1
ATOM 1613 N N . ILE B 1 73 ? 59.230 4.273 4.593 1.00 21.20 97 ILE B N 1
ATOM 1614 C CA . ILE B 1 73 ? 58.702 5.564 4.080 1.00 21.14 97 ILE B CA 1
ATOM 1615 C C . ILE B 1 73 ? 59.563 6.044 2.888 1.00 21.24 97 ILE B C 1
ATOM 1616 O O . ILE B 1 73 ? 59.019 6.460 1.888 1.00 21.11 97 ILE B O 1
ATOM 1621 N N . GLU B 1 74 ? 60.901 5.977 3.037 1.00 21.32 98 GLU B N 1
ATOM 1622 C CA A GLU B 1 74 ? 61.850 6.305 1.937 0.50 21.31 98 GLU B CA 1
ATOM 1623 C CA B GLU B 1 74 ? 61.839 6.320 1.942 0.50 21.28 98 GLU B CA 1
ATOM 1624 C C . GLU B 1 74 ? 61.823 5.257 0.823 1.00 21.17 98 GLU B C 1
ATOM 1625 O O . GLU B 1 74 ? 61.845 5.603 -0.359 1.00 21.20 98 GLU B O 1
ATOM 1636 N N . ALA B 1 75 ? 61.782 3.976 1.206 1.00 20.73 99 ALA B N 1
ATOM 1637 C CA . ALA B 1 75 ? 61.794 2.853 0.238 1.00 20.37 99 ALA B CA 1
ATOM 1638 C C . ALA B 1 75 ? 60.528 2.713 -0.618 1.00 19.85 99 ALA B C 1
ATOM 1639 O O . ALA B 1 75 ? 60.631 2.411 -1.793 1.00 20.02 99 ALA B O 1
ATOM 1641 N N . THR B 1 76 ? 59.354 2.923 -0.012 1.00 19.38 100 THR B N 1
ATOM 1642 C CA . THR B 1 76 ? 58.033 2.778 -0.688 1.00 18.96 100 THR B CA 1
ATOM 1643 C C . THR B 1 76 ? 57.368 4.165 -0.875 1.00 18.60 100 THR B C 1
ATOM 1644 O O . THR B 1 76 ? 57.932 5.192 -0.480 1.00 18.82 100 THR B O 1
ATOM 1648 N N . ASP B 1 77 ? 56.190 4.178 -1.502 1.00 17.75 101 ASP B N 1
ATOM 1649 C CA . ASP B 1 77 ? 55.384 5.405 -1.717 1.00 17.16 101 ASP B CA 1
ATOM 1650 C C . ASP B 1 77 ? 54.029 5.267 -1.010 1.00 16.39 101 ASP B C 1
ATOM 1651 O O . ASP B 1 77 ? 52.994 5.719 -1.511 1.00 16.22 101 ASP B O 1
ATOM 1656 N N . ALA B 1 78 ? 54.060 4.658 0.173 1.00 15.53 102 ALA B N 1
ATOM 1657 C CA . ALA B 1 78 ? 52.877 4.409 0.962 1.00 15.11 102 ALA B CA 1
ATOM 1658 C C . ALA B 1 78 ? 53.289 4.315 2.431 1.00 14.78 102 ALA B C 1
ATOM 1659 O O . ALA B 1 78 ? 54.447 4.001 2.744 1.00 14.86 102 ALA B O 1
ATOM 1661 N N . ASP B 1 79 ? 52.343 4.610 3.311 1.00 14.28 103 ASP B N 1
ATOM 1662 C CA . ASP B 1 79 ? 52.525 4.509 4.732 1.00 13.93 103 ASP B CA 1
ATOM 1663 C C . ASP B 1 79 ? 52.498 2.986 5.045 1.00 13.76 103 ASP B C 1
ATOM 1664 O O . ASP B 1 79 ? 51.456 2.362 4.868 1.00 13.44 103 ASP B O 1
ATOM 1669 N N . PRO B 1 80 ? 53.647 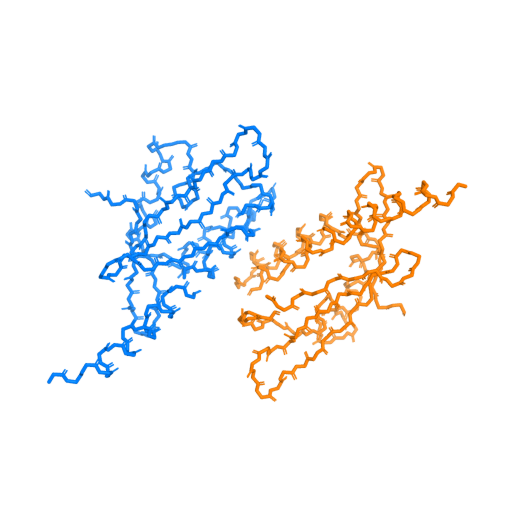2.396 5.509 1.00 13.67 104 PRO B N 1
ATOM 1670 C CA . PRO B 1 80 ? 53.638 0.942 5.811 1.00 13.58 104 PRO B CA 1
ATOM 1671 C C . PRO B 1 80 ? 52.735 0.501 6.991 1.00 13.37 104 PRO B C 1
ATOM 1672 O O . PRO B 1 80 ? 52.416 -0.689 7.076 1.00 14.25 104 PRO B O 1
ATOM 1676 N N . ILE B 1 81 ? 52.335 1.433 7.876 1.00 13.33 105 ILE B N 1
ATOM 1677 C CA . ILE B 1 81 ? 51.410 1.127 8.991 1.00 12.94 105 ILE B CA 1
ATOM 1678 C C . ILE B 1 81 ? 50.025 0.703 8.438 1.00 12.49 105 ILE B C 1
ATOM 1679 O O . ILE B 1 81 ? 49.459 -0.285 8.893 1.00 12.18 105 ILE B O 1
ATOM 1684 N N . ILE B 1 82 ? 49.533 1.444 7.431 1.00 11.96 106 ILE B N 1
ATOM 1685 C CA . ILE B 1 82 ? 48.197 1.218 6.789 1.00 11.61 106 ILE B CA 1
ATOM 1686 C C . ILE B 1 82 ? 48.237 0.646 5.331 1.00 11.55 106 ILE B C 1
ATOM 1687 O O . ILE B 1 82 ? 47.180 0.264 4.789 1.00 11.50 106 ILE B O 1
ATOM 1692 N N . ARG B 1 83 ? 49.438 0.596 4.718 1.00 11.21 107 ARG B N 1
ATOM 1693 C CA . ARG B 1 83 ? 49.635 0.150 3.310 1.00 11.00 107 ARG B CA 1
ATOM 1694 C C . ARG B 1 83 ? 48.768 0.952 2.343 1.00 10.70 107 ARG B C 1
ATOM 1695 O O . ARG B 1 83 ? 48.058 0.401 1.500 1.00 10.43 107 ARG B O 1
ATOM 1703 N N . ALA B 1 84 ? 48.830 2.265 2.510 1.00 10.74 108 ALA B N 1
ATOM 1704 C CA . ALA B 1 84 ? 48.063 3.190 1.722 1.00 10.89 108 ALA B CA 1
ATOM 1705 C C . ALA B 1 84 ? 48.677 4.562 1.890 1.00 11.18 108 ALA B C 1
ATOM 1706 O O . ALA B 1 84 ? 49.443 4.792 2.818 1.00 11.28 108 ALA B O 1
ATOM 1708 N N . GLN B 1 85 ? 48.374 5.454 0.969 1.00 11.58 109 GLN B N 1
ATOM 1709 C CA . GLN B 1 85 ? 48.841 6.834 1.070 1.00 11.88 109 GLN B CA 1
ATOM 1710 C C . GLN B 1 85 ? 48.036 7.643 2.071 1.00 12.15 109 GLN B C 1
ATOM 1711 O O . GLN B 1 85 ? 48.566 8.570 2.658 1.00 12.79 109 GLN B O 1
ATOM 1717 N N . ASP B 1 86 ? 46.746 7.322 2.214 1.00 12.60 110 ASP B N 1
ATOM 1718 C CA . ASP B 1 86 ? 45.814 8.075 3.056 1.00 13.14 110 ASP B CA 1
ATOM 1719 C C . ASP B 1 86 ? 44.670 7.109 3.439 1.00 13.67 110 ASP B C 1
ATOM 1720 O O . ASP B 1 86 ? 44.649 5.943 2.975 1.00 13.74 110 ASP B O 1
ATOM 1725 N N . LEU B 1 87 ? 43.757 7.572 4.295 1.00 13.89 111 LEU B N 1
ATOM 1726 C CA . LEU B 1 87 ? 42.575 6.810 4.682 1.00 14.21 111 LEU B CA 1
ATOM 1727 C C . LEU B 1 87 ? 41.307 7.5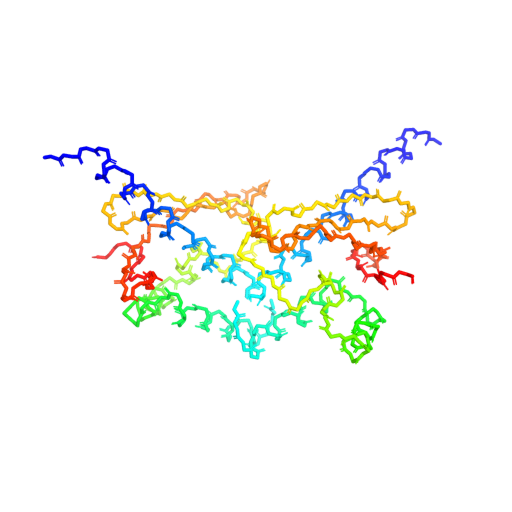33 4.258 1.00 14.64 111 LEU B C 1
ATOM 1728 O O . LEU B 1 87 ? 41.209 8.749 4.378 1.00 14.09 111 LEU B O 1
ATOM 1733 N N . GLY B 1 88 ? 40.346 6.760 3.751 1.00 15.45 112 GLY B N 1
ATOM 1734 C CA . GLY B 1 88 ? 39.009 7.239 3.443 1.00 16.21 112 GLY B CA 1
ATOM 1735 C C . GLY B 1 88 ? 38.158 7.394 4.701 1.00 16.93 112 GLY B C 1
ATOM 1736 O O . GLY B 1 88 ? 38.562 6.979 5.808 1.00 16.74 112 GLY B O 1
ATOM 1737 N N A GLU B 1 89 ? 36.972 7.977 4.516 0.50 17.34 113 GLU B N 1
ATOM 1738 N N B GLU B 1 89 ? 36.981 7.997 4.511 0.50 17.47 113 GLU B N 1
ATOM 1739 C CA A GLU B 1 89 ? 36.000 8.169 5.587 0.50 17.75 113 GLU B CA 1
ATOM 1740 C CA B GLU B 1 89 ? 36.032 8.363 5.583 0.50 17.95 113 GLU B CA 1
ATOM 1741 C C A GLU B 1 89 ? 35.390 6.817 5.974 0.50 17.97 113 GLU B C 1
ATOM 1742 C C B GLU B 1 89 ? 35.620 7.212 6.526 0.50 18.23 113 GLU B C 1
ATOM 1743 O O A GLU B 1 89 ? 34.771 6.148 5.149 0.50 18.10 113 GLU B O 1
ATOM 1744 O O B GLU B 1 89 ? 35.655 7.352 7.753 0.50 18.31 113 GLU B O 1
ATOM 1755 N N A ASN B 1 90 ? 35.587 6.424 7.227 0.50 18.17 114 ASN B N 1
ATOM 1756 N N B ASN B 1 90 ? 35.263 6.079 5.941 0.50 18.48 114 ASN B N 1
ATOM 1757 C CA A ASN B 1 90 ? 35.045 5.160 7.738 0.50 18.35 114 ASN B CA 1
ATOM 1758 C CA B ASN B 1 90 ? 34.724 4.961 6.704 0.50 18.78 114 ASN B CA 1
ATOM 1759 C C A ASN B 1 90 ? 35.764 3.853 7.277 0.50 18.50 114 ASN B C 1
ATOM 1760 C C B ASN B 1 90 ? 35.675 3.775 6.905 0.50 18.73 114 ASN B C 1
ATOM 1761 O O A ASN B 1 90 ? 35.190 2.765 7.406 0.50 18.89 114 ASN B O 1
ATOM 1762 O O B ASN B 1 90 ? 35.195 2.674 7.222 0.50 19.13 114 ASN B O 1
ATOM 1771 N N . ASP B 1 91 ? 36.997 3.971 6.744 1.00 18.43 115 ASP B N 1
ATOM 1772 C CA . ASP B 1 91 ? 37.909 2.793 6.562 1.00 18.11 115 ASP B CA 1
ATOM 1773 C C . ASP B 1 91 ? 38.224 2.050 7.861 1.00 17.72 115 ASP B C 1
ATOM 1774 O O . ASP B 1 91 ? 38.061 0.824 7.930 1.00 17.80 115 ASP B O 1
ATOM 1787 N N . LYS B 1 93 ? 36.625 2.073 10.665 1.00 17.26 117 LYS B N 1
ATOM 1788 C CA . LYS B 1 93 ? 35.415 1.438 11.257 1.00 17.48 117 LYS B CA 1
ATOM 1789 C C . LYS B 1 93 ? 35.345 -0.096 10.936 1.00 17.40 117 LYS B C 1
ATOM 1790 O O . LYS B 1 93 ? 34.742 -0.851 11.696 1.00 17.46 117 LYS B O 1
ATOM 1794 N N . THR B 1 94 ? 35.980 -0.528 9.826 1.00 17.21 118 THR B N 1
ATOM 1795 C CA . THR B 1 94 ? 36.097 -1.965 9.457 1.00 17.04 118 THR B CA 1
ATOM 1796 C C . THR B 1 94 ? 37.285 -2.720 10.144 1.00 17.13 118 THR B C 1
ATOM 1797 O O . THR B 1 94 ? 37.503 -3.899 9.840 1.00 17.17 118 THR B O 1
ATOM 1801 N N . LEU B 1 95 ? 38.026 -2.055 11.061 1.00 17.21 119 LEU B N 1
ATOM 1802 C CA . LEU B 1 95 ? 39.201 -2.646 11.727 1.00 17.30 119 LEU B CA 1
ATOM 1803 C C . LEU B 1 95 ? 38.871 -3.933 12.472 1.00 17.33 119 LEU B C 1
ATOM 1804 O O . LEU B 1 95 ? 37.913 -3.972 13.232 1.00 17.00 119 LEU B O 1
ATOM 1809 N N . SER B 1 96 ? 39.672 -4.970 12.226 1.00 17.55 120 SER B N 1
ATOM 1810 C CA . SER B 1 96 ? 39.538 -6.276 12.875 1.00 17.71 120 SER B CA 1
ATOM 1811 C C . SER B 1 96 ? 40.960 -6.751 13.211 1.00 17.80 120 SER B C 1
ATOM 1812 O O . SER B 1 96 ? 41.813 -6.801 12.322 1.00 17.92 120 SER B O 1
ATOM 1815 N N . VAL B 1 97 ? 41.222 -7.043 14.490 1.00 17.99 121 VAL B N 1
ATOM 1816 C CA . VAL B 1 97 ? 42.540 -7.524 14.943 1.00 17.97 121 VAL B CA 1
ATOM 1817 C C . VAL B 1 97 ? 42.368 -8.924 15.521 1.00 18.30 121 VAL B C 1
ATOM 1818 O O . VAL B 1 97 ? 41.428 -9.168 16.276 1.00 18.25 121 VAL B O 1
ATOM 1822 N N . LYS B 1 98 ? 43.253 -9.847 15.136 1.00 18.46 122 LYS B N 1
ATOM 1823 C CA . LYS B 1 98 ? 43.222 -11.216 15.650 1.00 18.88 122 LYS B CA 1
ATOM 1824 C C . LYS B 1 98 ? 44.637 -11.713 15.849 1.00 18.84 122 LYS B C 1
ATOM 1825 O O . LYS B 1 98 ? 45.556 -11.242 15.187 1.00 19.08 122 LYS B O 1
ATOM 1831 N N . HIS B 1 99 ? 44.792 -12.683 16.747 1.00 18.74 123 HIS B N 1
ATOM 1832 C CA . HIS B 1 99 ? 46.072 -13.336 16.974 1.00 18.59 123 HIS B CA 1
ATOM 1833 C C . HIS B 1 99 ? 46.313 -14.334 15.853 1.00 18.90 123 HIS B C 1
ATOM 1834 O O . HIS B 1 99 ? 45.377 -15.002 15.411 1.00 19.05 123 HIS B O 1
ATOM 1841 N N . LEU B 1 100 ? 47.572 -14.423 15.408 1.00 19.28 124 LEU B N 1
ATOM 1842 C CA . LEU B 1 100 ? 47.995 -15.380 14.403 1.00 19.41 124 LEU B CA 1
ATOM 1843 C C . LEU B 1 100 ? 48.721 -16.526 15.084 1.00 19.84 124 LEU B C 1
ATOM 1844 O O . LEU B 1 100 ? 48.186 -17.642 15.160 1.00 20.48 124 LEU B O 1
ATOM 1849 N N . ASN B 1 101 ? 49.923 -16.238 15.612 1.00 19.80 125 ASN B N 1
ATOM 1850 C CA A ASN B 1 101 ? 50.805 -17.260 16.186 0.50 19.63 125 ASN B CA 1
ATOM 1851 C CA B ASN B 1 101 ? 50.787 -17.248 16.221 0.50 19.65 125 ASN B CA 1
ATOM 1852 C C . ASN B 1 101 ? 51.911 -16.561 16.983 1.00 19.61 125 ASN B C 1
ATOM 1853 O O . ASN B 1 101 ? 52.375 -15.474 16.576 1.00 19.44 125 ASN B O 1
ATOM 1862 N N . ASP B 1 102 ? 52.349 -17.189 18.088 1.00 19.34 126 ASP B N 1
ATOM 1863 C CA . ASP B 1 102 ? 53.412 -16.639 18.952 1.00 19.16 126 ASP B CA 1
ATOM 1864 C C . ASP B 1 102 ? 53.025 -15.184 19.344 1.00 18.77 126 ASP B C 1
ATOM 1865 O O . ASP B 1 102 ? 51.924 -15.006 19.858 1.00 18.84 126 ASP B O 1
ATOM 1870 N N . ASN B 1 103 ? 53.861 -14.168 19.065 1.00 18.45 127 ASN B N 1
ATOM 1871 C CA . ASN B 1 103 ? 53.480 -12.751 19.322 1.00 18.29 127 ASN B CA 1
ATOM 1872 C C . ASN B 1 103 ? 53.047 -11.966 18.063 1.00 18.28 127 ASN B C 1
ATOM 1873 O O . ASN B 1 103 ? 52.987 -10.718 18.106 1.00 18.08 127 ASN B O 1
ATOM 1878 N N . TRP B 1 104 ? 52.698 -12.694 16.973 1.00 18.12 128 TRP B N 1
ATOM 1879 C CA . TRP B 1 104 ? 52.215 -12.084 15.727 1.00 18.11 128 TRP B CA 1
ATOM 1880 C C . TRP B 1 104 ? 50.693 -11.999 15.730 1.00 17.80 128 TRP B C 1
ATOM 1881 O O . TRP B 1 104 ? 50.018 -12.950 16.118 1.00 17.81 128 TRP B O 1
ATOM 1892 N N . TYR B 1 105 ? 50.181 -10.839 15.311 1.00 17.71 129 TYR B N 1
ATOM 1893 C CA . TYR B 1 105 ? 48.737 -10.543 15.230 1.00 17.74 129 TYR B CA 1
ATOM 1894 C C . TYR B 1 105 ? 48.476 -9.928 13.854 1.00 17.80 129 TYR B C 1
ATOM 1895 O O . TYR B 1 105 ? 49.361 -9.288 13.294 1.00 18.07 129 TYR B O 1
ATOM 1904 N N . GLU B 1 106 ? 47.264 -10.112 13.331 1.00 17.84 130 GLU B N 1
ATOM 1905 C CA . GLU B 1 106 ? 46.877 -9.611 11.995 1.00 17.83 130 GLU B CA 1
ATOM 1906 C C . GLU B 1 106 ? 45.914 -8.422 12.122 1.00 17.74 130 GLU B C 1
ATOM 1907 O O . GLU B 1 106 ? 44.848 -8.568 12.714 1.00 17.66 130 GLU B O 1
ATOM 1913 N N . VAL B 1 107 ? 46.298 -7.256 11.575 1.00 17.45 131 VAL B N 1
ATOM 1914 C CA . VAL B 1 107 ? 45.417 -6.074 11.541 1.00 17.36 131 VAL B CA 1
ATOM 1915 C C . VAL B 1 107 ? 44.745 -6.098 10.176 1.00 17.70 131 VAL B C 1
ATOM 1916 O O . VAL B 1 107 ? 45.440 -6.103 9.161 1.00 17.82 131 VAL B O 1
ATOM 1920 N N . ASN B 1 108 ? 43.403 -6.136 10.161 1.00 17.89 132 ASN B N 1
ATOM 1921 C CA . ASN B 1 108 ? 42.604 -6.154 8.930 1.00 18.05 132 ASN B CA 1
ATOM 1922 C C . ASN B 1 108 ? 41.701 -4.948 8.867 1.00 18.13 132 ASN B C 1
ATOM 1923 O O . ASN B 1 108 ? 41.068 -4.610 9.860 1.00 18.17 132 ASN B O 1
ATOM 1928 N N . TYR B 1 109 ? 41.667 -4.280 7.712 1.00 17.87 133 TYR B N 1
ATOM 1929 C CA . TYR B 1 109 ? 40.722 -3.190 7.463 1.00 17.80 133 TYR B CA 1
ATOM 1930 C C . TYR B 1 109 ? 40.539 -3.044 5.940 1.00 17.70 133 TYR B C 1
ATOM 1931 O O . TYR B 1 109 ? 41.386 -3.494 5.169 1.00 17.72 133 TYR B O 1
ATOM 1940 N N . THR B 1 110 ? 39.434 -2.430 5.532 1.00 17.76 134 THR B N 1
ATOM 1941 C CA . THR B 1 110 ? 39.129 -2.194 4.108 1.00 17.89 134 THR B CA 1
ATOM 1942 C C . THR B 1 110 ? 39.496 -0.754 3.738 1.00 18.04 134 THR B C 1
ATOM 1943 O O . THR B 1 110 ? 38.870 0.189 4.215 1.00 18.16 134 THR B O 1
ATOM 1947 N N . SER B 1 111 ? 40.538 -0.599 2.918 1.00 18.41 135 SER B N 1
ATOM 1948 C CA . SER B 1 111 ? 40.941 0.709 2.392 1.00 18.66 135 SER B CA 1
ATOM 1949 C C . SER B 1 111 ? 39.929 1.152 1.331 1.00 18.89 135 SER B C 1
ATOM 1950 O O . SER B 1 111 ? 39.526 0.339 0.498 1.00 18.78 135 SER B O 1
ATOM 1953 N N . ALA B 1 112 ? 39.576 2.451 1.348 1.00 18.79 136 ALA B N 1
ATOM 1954 C CA . ALA B 1 112 ? 38.545 3.051 0.475 1.00 18.96 136 ALA B CA 1
ATOM 1955 C C . ALA B 1 112 ? 37.213 2.294 0.502 1.00 18.97 136 ALA B C 1
ATOM 1956 O O . ALA B 1 112 ? 36.607 2.051 -0.557 1.00 18.61 136 ALA B O 1
ATOM 1958 N N . LYS B 1 113 ? 36.784 1.930 1.725 1.00 19.49 137 LYS B N 1
ATOM 1959 C CA . LYS B 1 113 ? 35.560 1.137 1.978 1.00 19.63 137 LYS B CA 1
ATOM 1960 C C . LYS B 1 113 ? 34.356 1.794 1.329 1.00 19.54 137 LYS B C 1
ATOM 1961 O O . LYS B 1 113 ? 34.177 3.003 1.447 1.00 19.21 137 LYS B O 1
ATOM 1967 N N . GLY B 1 114 ? 33.565 0.993 0.615 1.00 19.63 138 GLY B N 1
ATOM 1968 C CA . GLY B 1 114 ? 32.389 1.472 -0.091 1.00 19.77 138 GLY B CA 1
ATOM 1969 C C . GLY B 1 114 ? 32.624 1.917 -1.529 1.00 19.91 138 GLY B C 1
ATOM 1970 O O . GLY B 1 114 ? 31.698 1.831 -2.340 1.00 20.05 138 GLY B O 1
ATOM 1971 N N . SER B 1 115 ? 33.838 2.398 -1.862 1.00 20.02 139 SER B N 1
ATOM 1972 C CA . SER B 1 115 ? 34.120 2.898 -3.207 1.00 20.03 139 SER B CA 1
ATOM 1973 C C . SER B 1 115 ? 34.383 1.759 -4.173 1.00 19.97 139 SER B C 1
ATOM 1974 O O . SER B 1 115 ? 34.552 0.593 -3.772 1.00 20.11 139 SER B O 1
ATOM 1977 N N . GLN B 1 116 ? 34.407 2.114 -5.454 1.00 19.77 140 GLN B N 1
ATOM 1978 C CA . GLN B 1 116 ? 34.736 1.180 -6.545 1.00 19.67 140 GLN B CA 1
ATOM 1979 C C . GLN B 1 116 ? 36.167 0.597 -6.479 1.00 19.77 140 GLN B C 1
ATOM 1980 O O . GLN B 1 116 ? 36.412 -0.475 -7.035 1.00 20.07 140 GLN B O 1
ATOM 1986 N N . TYR B 1 117 ? 37.092 1.319 -5.814 1.00 19.57 141 TYR B N 1
ATOM 1987 C CA . TYR B 1 117 ? 38.489 0.895 -5.641 1.00 19.18 141 TYR B CA 1
ATOM 1988 C C . TYR B 1 117 ? 38.758 0.294 -4.247 1.00 19.26 141 TYR B C 1
ATOM 1989 O O . TYR B 1 117 ? 39.908 0.289 -3.819 1.00 19.47 141 TYR B O 1
ATOM 1998 N N . GLU B 1 118 ? 37.727 -0.230 -3.545 1.00 19.20 142 GLU B N 1
ATOM 1999 C CA . GLU B 1 118 ? 37.942 -0.756 -2.183 1.00 19.31 142 GLU B CA 1
ATOM 2000 C C . GLU B 1 118 ? 38.873 -1.967 -2.208 1.00 19.07 142 GLU B C 1
ATOM 2001 O O . GLU B 1 118 ? 38.751 -2.821 -3.094 1.00 19.11 142 GLU B O 1
ATOM 2007 N N . ARG B 1 119 ? 39.804 -1.999 -1.249 1.00 18.87 143 ARG B N 1
ATOM 2008 C CA . ARG B 1 119 ? 40.877 -2.980 -1.181 1.00 18.88 143 ARG B CA 1
ATOM 2009 C C . ARG B 1 119 ? 41.037 -3.483 0.270 1.00 18.75 143 ARG B C 1
ATOM 2010 O O . ARG B 1 119 ? 41.224 -2.678 1.188 1.00 19.09 143 ARG B O 1
ATOM 2018 N N . ALA B 1 120 ? 40.950 -4.804 0.461 1.00 18.54 144 ALA B N 1
ATOM 2019 C CA . ALA B 1 120 ? 41.189 -5.426 1.769 1.00 18.53 144 ALA B CA 1
ATOM 2020 C C . ALA B 1 120 ? 42.695 -5.333 2.081 1.00 18.52 144 ALA B C 1
ATOM 2021 O O . ALA B 1 120 ? 43.518 -5.624 1.211 1.00 18.42 144 ALA B O 1
ATOM 2023 N N . VAL B 1 121 ? 43.034 -4.906 3.307 1.00 18.67 145 VAL B N 1
ATOM 2024 C CA . VAL B 1 121 ? 44.444 -4.760 3.771 1.00 18.70 145 VAL B CA 1
ATOM 2025 C C . VAL B 1 121 ? 44.673 -5.716 4.945 1.00 19.08 145 VAL B C 1
ATOM 2026 O O . VAL B 1 121 ? 43.822 -5.816 5.812 1.00 19.30 145 VAL B O 1
ATOM 2030 N N . SER B 1 122 ? 45.812 -6.427 4.942 1.00 19.24 146 SER B N 1
ATOM 2031 C CA . SER B 1 122 ? 46.201 -7.367 6.032 1.00 19.50 146 SER B CA 1
ATOM 2032 C C . SER B 1 122 ? 47.653 -7.138 6.391 1.00 19.43 146 SER B C 1
ATOM 2033 O O . SER B 1 122 ? 48.537 -7.381 5.565 1.00 19.47 146 SER B O 1
ATOM 2036 N N . ILE B 1 123 ? 47.889 -6.671 7.622 1.00 19.52 147 ILE B N 1
ATOM 2037 C CA . ILE B 1 123 ? 49.221 -6.302 8.103 1.00 19.34 147 ILE B CA 1
ATOM 2038 C C . ILE B 1 123 ? 49.554 -7.211 9.301 1.00 19.24 147 ILE B C 1
ATOM 2039 O O . ILE B 1 123 ? 48.864 -7.134 10.325 1.00 18.84 147 ILE B O 1
ATOM 2044 N N . PRO B 1 124 ? 50.576 -8.110 9.163 1.00 19.15 148 PRO B N 1
ATOM 2045 C CA . PRO B 1 124 ? 51.028 -8.844 10.350 1.00 19.07 148 PRO B CA 1
ATOM 2046 C C . PRO B 1 124 ? 51.881 -7.898 11.202 1.00 18.98 148 PRO B C 1
ATOM 2047 O O . PRO B 1 124 ? 52.776 -7.244 10.655 1.00 18.59 148 PRO B O 1
ATOM 2051 N N . VAL B 1 125 ? 51.582 -7.817 12.511 1.00 18.75 149 VAL B N 1
ATOM 2052 C CA . VAL B 1 125 ? 52.325 -6.967 13.463 1.00 18.50 149 VAL B CA 1
ATOM 2053 C C . VAL B 1 125 ? 52.774 -7.842 14.653 1.00 18.50 149 VAL B C 1
ATOM 2054 O O . VAL B 1 125 ? 52.003 -8.676 15.121 1.00 18.87 149 VAL B O 1
ATOM 2058 N N . ARG B 1 126 ? 54.031 -7.666 15.101 1.00 18.35 150 ARG B N 1
ATOM 2059 C CA . ARG B 1 126 ? 54.603 -8.437 16.219 1.00 18.25 150 ARG B CA 1
ATOM 2060 C C . ARG B 1 126 ? 54.599 -7.569 17.477 1.00 18.11 150 ARG B C 1
ATOM 2061 O O . ARG B 1 126 ? 55.029 -6.402 17.419 1.00 17.89 150 ARG B O 1
ATOM 2069 N N . VAL B 1 127 ? 54.133 -8.143 18.601 1.00 17.82 151 VAL B N 1
ATOM 2070 C CA . VAL B 1 127 ? 54.033 -7.435 19.898 1.00 17.77 151 VAL B CA 1
ATOM 2071 C C . VAL B 1 127 ? 55.122 -7.883 20.897 1.00 17.81 151 VAL B C 1
ATOM 2072 O O . VAL B 1 127 ? 55.502 -9.046 20.935 1.00 17.90 151 VAL B O 1
ATOM 2076 N N . VAL B 1 128 ? 55.628 -6.928 21.672 1.00 17.93 152 VAL B N 1
ATOM 2077 C CA . VAL B 1 128 ? 56.601 -7.186 22.755 1.00 17.81 152 VAL B CA 1
ATOM 2078 C C . VAL B 1 128 ? 56.025 -6.548 24.020 1.00 18.00 152 VAL B C 1
ATOM 2079 O O . VAL B 1 128 ? 55.332 -5.514 23.935 1.00 18.11 152 VAL B O 1
ATOM 2083 N N . ASN B 1 129 ? 56.274 -7.182 25.173 1.00 18.28 153 ASN B N 1
ATOM 2084 C CA . ASN B 1 129 ? 55.868 -6.651 26.472 1.00 18.25 153 ASN B CA 1
ATOM 2085 C C . ASN B 1 129 ? 57.118 -6.122 27.165 1.00 18.24 153 ASN B C 1
ATOM 2086 O O . ASN B 1 129 ? 58.042 -6.886 27.392 1.00 18.72 153 ASN B O 1
ATOM 2091 N N . VAL B 1 130 ? 57.131 -4.818 27.487 1.00 18.22 154 VAL B N 1
ATOM 2092 C CA . VAL B 1 130 ? 58.254 -4.147 28.201 1.00 18.10 154 VAL B CA 1
ATOM 2093 C C . VAL B 1 130 ? 57.730 -3.646 29.551 1.00 18.18 154 VAL B C 1
ATOM 2094 O O . VAL B 1 130 ? 57.094 -2.595 29.613 1.00 17.94 154 VAL B O 1
ATOM 2098 N N . ASP B 1 131 ? 57.995 -4.426 30.615 1.00 18.34 155 ASP B N 1
ATOM 2099 C CA . ASP B 1 131 ? 57.565 -4.121 32.010 1.00 18.56 155 ASP B CA 1
ATOM 2100 C C . ASP B 1 131 ? 56.045 -3.883 32.153 1.00 18.10 155 ASP B C 1
ATOM 2101 O O . ASP B 1 131 ? 55.610 -2.948 32.821 1.00 18.19 155 ASP B O 1
ATOM 2106 N N . GLY B 1 132 ? 55.256 -4.737 31.497 1.00 17.74 156 GLY B N 1
ATOM 2107 C CA . GLY B 1 132 ? 53.784 -4.628 31.500 1.00 17.43 156 GLY B CA 1
ATOM 2108 C C . GLY B 1 132 ? 53.142 -3.824 30.378 1.00 16.80 156 GLY B C 1
ATOM 2109 O O . GLY B 1 132 ? 51.931 -3.955 30.165 1.00 15.97 156 GLY B O 1
ATOM 2110 N N . GLN B 1 133 ? 53.950 -2.981 29.694 1.00 16.78 157 GLN B N 1
ATOM 2111 C CA A GLN B 1 133 ? 53.480 -2.177 28.551 0.60 16.70 157 GLN B CA 1
ATOM 2112 C CA B GLN B 1 133 ? 53.520 -2.163 28.543 0.40 16.79 157 GLN B CA 1
ATOM 2113 C C . GLN B 1 133 ? 53.606 -3.011 27.277 1.00 16.82 157 GLN B C 1
ATOM 2114 O O . GLN B 1 133 ? 54.644 -3.608 27.021 1.00 17.01 157 GLN B O 1
ATOM 2125 N N . TYR B 1 134 ? 52.533 -3.054 26.485 1.00 16.84 158 TYR B N 1
ATOM 2126 C CA . TYR B 1 134 ? 52.547 -3.762 25.190 1.00 16.78 158 TYR B CA 1
ATOM 2127 C C . TYR B 1 134 ? 52.960 -2.751 24.129 1.00 16.68 158 TYR B C 1
ATOM 2128 O O . TYR B 1 134 ? 52.458 -1.616 24.118 1.00 16.51 158 TYR B O 1
ATOM 2137 N N . LEU B 1 135 ? 53.922 -3.140 23.289 1.00 16.78 159 LEU B N 1
ATOM 2138 C CA . LEU B 1 135 ? 54.417 -2.310 22.186 1.00 16.85 159 LEU B CA 1
ATOM 2139 C C . LEU B 1 135 ? 54.531 -3.176 20.920 1.00 17.12 159 LEU B C 1
ATOM 2140 O O . LEU B 1 135 ? 54.831 -4.361 21.016 1.00 17.12 159 LEU B O 1
ATOM 2145 N N . ILE B 1 136 ? 54.266 -2.580 19.749 1.00 17.50 160 ILE B N 1
ATOM 2146 C CA . ILE B 1 136 ? 54.453 -3.256 18.461 1.00 17.89 160 ILE B CA 1
ATOM 2147 C C . ILE B 1 136 ? 55.933 -3.057 18.157 1.00 18.45 160 ILE B C 1
ATOM 2148 O O . ILE B 1 136 ? 56.401 -1.913 18.161 1.00 18.55 160 ILE B O 1
ATOM 2153 N N . ASP B 1 137 ? 56.676 -4.155 17.949 1.00 19.22 161 ASP B N 1
ATOM 2154 C CA . ASP B 1 137 ? 58.144 -4.085 17.639 1.00 19.98 161 ASP B CA 1
ATOM 2155 C C . ASP B 1 137 ? 58.549 -4.467 16.198 1.00 20.28 161 ASP B C 1
ATOM 2156 O O . ASP B 1 137 ? 59.736 -4.364 15.850 1.00 20.19 161 ASP B O 1
ATOM 2161 N N . ASP B 1 138 ? 57.584 -4.909 15.382 1.00 20.84 162 ASP B N 1
ATOM 2162 C CA . ASP B 1 138 ? 57.837 -5.230 13.984 1.00 21.49 162 ASP B CA 1
ATOM 2163 C C . ASP B 1 138 ? 56.528 -5.346 13.216 1.00 22.05 162 ASP B C 1
ATOM 2164 O O . ASP B 1 138 ? 55.529 -5.772 13.778 1.00 22.14 162 ASP B O 1
ATOM 2169 N N . ILE B 1 139 ? 56.545 -4.937 11.936 1.00 22.90 163 ILE B N 1
ATOM 2170 C CA . ILE B 1 139 ? 55.424 -5.181 10.987 1.00 23.51 163 ILE B CA 1
ATOM 2171 C C . ILE B 1 139 ? 55.993 -5.660 9.653 1.00 23.75 163 ILE B C 1
ATOM 2172 O O . ILE B 1 139 ? 57.122 -5.324 9.327 1.00 23.81 163 ILE B O 1
ATOM 2177 N N . THR B 1 140 ? 55.204 -6.445 8.907 1.00 24.48 164 THR B N 1
ATOM 2178 C CA . THR B 1 140 ? 55.572 -6.919 7.537 1.00 25.18 164 THR B CA 1
ATOM 2179 C C . THR B 1 140 ? 56.961 -7.629 7.494 1.00 25.71 164 THR B C 1
ATOM 2180 O O . THR B 1 140 ? 57.939 -7.071 6.959 1.00 25.93 164 THR B O 1
ATOM 2184 N N . PRO B 1 141 ? 57.052 -8.845 8.090 1.00 26.39 165 PRO B N 1
ATOM 2185 C CA . PRO B 1 141 ? 58.344 -9.583 8.143 1.00 26.72 165 PRO B CA 1
ATOM 2186 C C . PRO B 1 141 ? 58.796 -10.124 6.782 1.00 26.75 165 PRO B C 1
ATOM 2187 O O . PRO B 1 141 ? 59.556 -9.459 6.083 1.00 27.23 165 PRO B O 1
#

B-factor: mean 18.4, std 5.62, range [2.0, 68.0]

Secondary structure (DSSP, 8-state):
--HHHHHHHHHHHHHHHH--HHHHHHHHHH---SHHHHHHHHHHHHHHB-HHHHHHHHHHHHHSSSBTTTTBSS--TT----EEEEEETTEEEEEEEETTTSTT-EEEEEEEEEEEETTEEEEEEES--/-HHHHHHHHHHHHHHHH--HHHHHHHHHH---SHHHHHHHHHHHHHHB-HHHHHHHHHHHHHSSSBTTTTBSS--TT----EEEEEETTEEEEEEEETTTSTT-EEEEEEEEEEEETTEEEEEEE--

Foldseek 3Di:
DPPPVVVVVVVVVQVVLQCLVVLCVQLQVLLPPDPSSVVSNVVSCPVAADPQAVVVQVVVVVVPVDRLSFRHNHADPVLVQWDKADDDDQKIKTWTWGPPPDPPIDIDIKIWGWDADPNDIHTYHIDDD/DVVVCVVVVVVVQVVLQCLCVLVVQLLVLLPDDPVSVVSNVVSCVQAADPQAVVVQVVVVVVDVDRLSFRHNGADDVLVQWDWADDDDQKIWTWTWGPPPDPPIDIDIKIWGWDADPNDIHTYDIDD

Radius of gyration: 20.56 Å; Cα co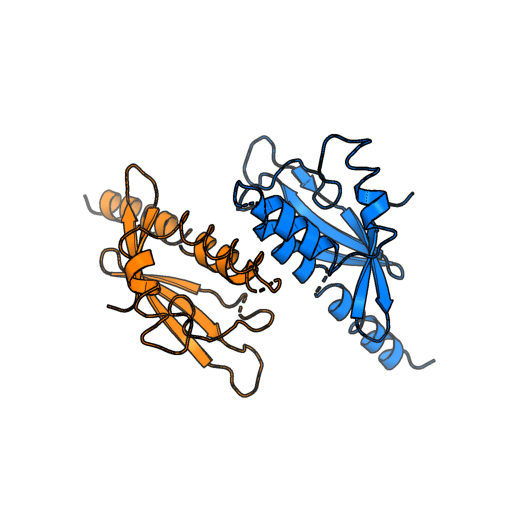ntacts (8 Å, |Δi|>4): 381; chains: 2; bounding box: 61×60×46 Å

Sequence (256 aa):
ADVQANVSDSSRRIIEQEAIGIEDFYEAYAASFSTGKEALALGDSIKQKKFLTKEELIEKVDRRLIEATDADPIIIRAQDLGENDKKTLSVKHLNNDNWYEVNYTSAKGSQQYERAVSSIPVRVVNVDGQYLIDDITPEDVQANVSDSSRRIEQEAIGIEDFYEAYAASFSTGKEEALLALGDSIIKQQKFLTKEELIEKVDRRLIEEATDADPIIRAQDLGEENNDKTLSVKHLNNDNWYEVNYTSAKGSQYERAVSIPVRVVNVDGQQYLIDDITP

Organism: Bacteroides thetaiotaomicron (strain ATCC 29148 / DSM 2079 / JCM 5827 / CCUG 10774 / NCTC 10582 / VPI-5482 / E50) (NCBI:txid226186)